Protein AF-K0TFJ5-F1 (afdb_monomer)

Sequence (210 aa):
MKDSLQRLKSDGSARSCASEASSRSKARQHPPKPAAAAAGSTNVNKLFWLFTMLFLAIHHSMEILFAPEEAEGADDPNFDPASPKHRTCVLTDKGTYFCSEDEKEARRRARKTPEYYVTNFGVAQTVDGNGDENRKMTEVERNMNNYMSNWIMNNSDDLCRQCQNKHDKCVFWASIGECSKNPSFMTTDCRLACQACEALKDADDKASES

Radius of gyration: 26.78 Å; Cα contacts (8 Å, |Δi|>4): 165; chains: 1; bounding box: 51×57×79 Å

pLDDT: mean 73.78, std 20.89, range [31.5, 98.5]

Secondary structure (DSSP, 8-state):
----------------S-S---------PPPPPPPPPP----SHHHHHHHHHHHHHHHHTT--SS-----------TT--TTSPPPPEEEE-TTS-EEEESSHHHHHHHH---HHHHHHHSSPPPP--S-HHHHHHHHHHHHHHHHHIIIIIHHH-TTHHHHS-BSSTTHHHHHHTTHHHHSHHHHHHHBTTTTT--HHHHHHHHHHH--

Foldseek 3Di:
DDDDDDDDDDDDDDDDPDDDPDDDDDDDDDDDDDDDDDDDDDPVVVVVVVVVVVVVVVVVVPPDDDDPPDPDPPPPPPPDVPPDQPWDWDQAPVRDIATDSDPVVRVLVRYPALVSLQVPAADAADQDDDPVLSVLLVVLVVQLSCLCHPPQVVQDPVLSRVQYANDRCLSSCVSVPCCPVPVPCCVVHVCSSNSNSVVVSVVVVVVVVD

Solvent-accessible surface area (backbone atoms only — not comparable to full-atom values): 13179 Å² total; per-residue (Å²): 136,81,87,86,85,83,87,84,82,82,89,75,83,78,81,67,100,74,79,84,88,81,84,83,90,76,91,75,88,80,82,86,81,83,85,78,82,89,83,80,95,65,80,5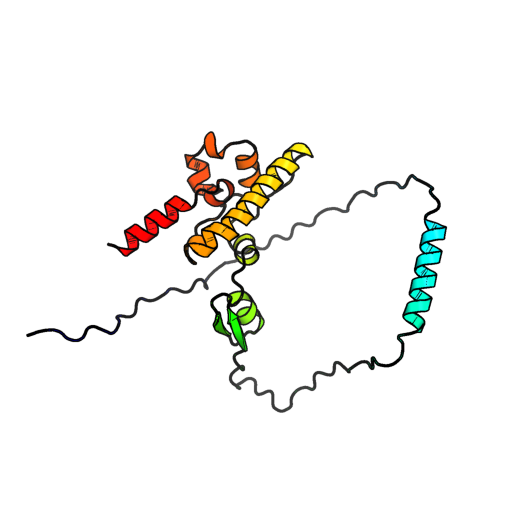3,65,64,55,49,53,52,50,52,52,52,49,51,58,56,54,73,72,67,84,77,89,78,76,84,78,75,90,66,82,67,80,58,94,77,72,52,93,83,55,82,65,70,64,35,68,26,73,24,88,88,77,44,76,34,69,25,66,44,57,69,58,11,52,54,68,20,50,84,43,59,67,50,38,65,76,74,37,60,41,70,68,61,83,84,62,54,80,70,52,34,54,40,23,54,48,32,49,50,51,32,53,48,43,41,56,70,47,34,68,74,71,34,83,65,47,47,62,69,48,29,25,71,40,38,52,31,33,48,42,37,51,77,45,33,48,76,78,40,39,73,58,27,57,70,38,16,13,33,46,56,71,47,46,64,68,55,53,61,51,53,56,55,64,74,75,110

Mean predicted aligned error: 18.15 Å

InterPro domains:
  IPR003582 ShKT domain [PF01549] (162-197)
  IPR003582 ShKT domain [PS51670] (163-197)
  IPR003582 ShKT domain [SM00254] (162-198)

Organism: Thalassiosira oceanica (NCBI:txid159749)

Structure (mmCIF, N/CA/C/O backbone):
data_AF-K0TFJ5-F1
#
_entry.id   AF-K0TFJ5-F1
#
loop_
_atom_site.group_PDB
_atom_site.id
_atom_site.type_symbol
_atom_site.label_atom_id
_atom_site.label_alt_id
_atom_site.label_comp_id
_atom_site.label_asym_id
_atom_site.label_entity_id
_atom_site.label_seq_id
_atom_site.pdbx_PDB_ins_code
_atom_site.Cartn_x
_atom_site.Cartn_y
_atom_site.Cartn_z
_atom_site.occupancy
_atom_site.B_iso_or_equiv
_atom_site.auth_seq_id
_atom_site.auth_comp_id
_atom_site.auth_asym_id
_atom_site.auth_atom_id
_atom_site.pdbx_PDB_model_num
ATOM 1 N N . MET A 1 1 ? 30.910 -17.138 42.659 1.00 36.91 1 MET A N 1
ATOM 2 C CA . MET A 1 1 ? 31.700 -17.075 41.408 1.00 36.91 1 MET A CA 1
ATOM 3 C C . MET A 1 1 ? 30.681 -17.122 40.275 1.00 36.91 1 MET A C 1
ATOM 5 O O . MET A 1 1 ? 30.016 -18.135 40.163 1.00 36.91 1 MET A O 1
ATOM 9 N N . LYS A 1 2 ? 30.172 -15.963 39.840 1.00 33.62 2 LYS A N 1
ATOM 10 C CA . LYS A 1 2 ? 30.554 -15.236 38.608 1.00 33.62 2 LYS A CA 1
ATOM 11 C C . LYS A 1 2 ? 30.467 -16.092 37.335 1.00 33.62 2 LYS A C 1
ATOM 13 O O . LYS A 1 2 ? 31.202 -17.062 37.228 1.00 33.62 2 LYS A O 1
ATOM 18 N N . ASP A 1 3 ? 29.570 -15.652 36.448 1.00 43.16 3 ASP A N 1
ATOM 19 C CA . ASP A 1 3 ? 29.587 -15.667 34.978 1.00 43.16 3 ASP A CA 1
ATOM 20 C C . ASP A 1 3 ? 30.426 -16.724 34.254 1.00 43.16 3 ASP A C 1
ATOM 22 O O . ASP A 1 3 ? 31.643 -16.771 34.420 1.00 43.16 3 ASP A O 1
ATOM 26 N N . SER A 1 4 ? 29.822 -17.393 33.263 1.00 37.78 4 SER A N 1
ATOM 27 C CA . SER A 1 4 ? 30.105 -17.103 31.841 1.00 37.78 4 SER A CA 1
ATOM 28 C C . SER A 1 4 ? 29.461 -18.116 30.879 1.00 37.78 4 SER A C 1
ATOM 30 O O . SER A 1 4 ? 29.477 -19.317 31.117 1.00 37.78 4 SER A O 1
ATOM 32 N N . LEU A 1 5 ? 29.018 -17.573 29.739 1.00 41.72 5 LEU A N 1
ATOM 33 C CA . LEU A 1 5 ? 28.715 -18.194 28.439 1.00 41.72 5 LEU A CA 1
ATOM 34 C C . LEU A 1 5 ? 27.325 -18.811 28.175 1.00 41.72 5 LEU A C 1
ATOM 36 O O . LEU A 1 5 ? 27.069 -20.001 28.325 1.00 41.72 5 LEU A O 1
ATOM 40 N N . GLN A 1 6 ? 26.474 -17.951 27.607 1.00 41.50 6 GLN A N 1
ATOM 41 C CA . GLN A 1 6 ? 25.421 -18.274 26.641 1.00 41.50 6 GLN A CA 1
ATOM 42 C C . GLN A 1 6 ? 25.977 -18.530 25.217 1.00 41.50 6 GLN A C 1
ATOM 44 O O . GLN A 1 6 ? 27.072 -18.071 24.893 1.00 41.50 6 GLN A O 1
ATOM 49 N N . ARG A 1 7 ? 25.075 -19.053 24.356 1.00 37.78 7 ARG A N 1
ATOM 50 C CA . ARG A 1 7 ? 25.016 -19.065 22.865 1.00 37.78 7 ARG A CA 1
ATOM 51 C C . ARG A 1 7 ? 25.780 -20.214 22.175 1.00 37.78 7 ARG A C 1
ATOM 53 O O . ARG A 1 7 ? 26.939 -20.440 22.465 1.00 37.78 7 ARG A O 1
ATOM 60 N N . LEU A 1 8 ? 25.196 -20.963 21.228 1.00 36.22 8 LEU A N 1
ATOM 61 C CA . LEU A 1 8 ? 24.351 -20.531 20.104 1.00 36.22 8 LEU A CA 1
ATOM 62 C C . LEU A 1 8 ? 23.267 -21.559 19.691 1.00 36.22 8 LEU A C 1
ATOM 64 O O . LEU A 1 8 ? 23.575 -22.704 19.394 1.00 36.22 8 LEU A O 1
ATOM 68 N N . LYS A 1 9 ? 22.038 -21.029 19.582 1.00 33.09 9 LYS A N 1
ATOM 69 C CA . LYS A 1 9 ? 21.067 -21.122 18.469 1.00 33.09 9 LYS A CA 1
ATOM 70 C C . LYS A 1 9 ? 20.531 -22.497 18.048 1.00 33.09 9 LYS A C 1
ATOM 72 O O . LYS A 1 9 ? 21.143 -23.214 17.270 1.00 33.09 9 LYS A O 1
ATOM 77 N N . SER A 1 10 ? 19.291 -22.745 18.469 1.00 37.53 10 SER A N 1
ATOM 78 C CA . SER A 1 10 ? 18.310 -23.579 17.782 1.00 37.53 10 SER A CA 1
ATOM 79 C C . SER A 1 10 ? 17.821 -22.899 16.497 1.00 37.53 10 SER A C 1
ATOM 81 O O . SER A 1 10 ? 17.491 -21.710 16.481 1.00 37.53 10 SER A O 1
ATOM 83 N N . ASP A 1 11 ? 17.773 -23.680 15.423 1.00 34.16 11 ASP A N 1
ATOM 84 C CA . ASP A 1 11 ? 17.233 -23.314 14.119 1.00 34.16 11 ASP A CA 1
ATOM 85 C C . ASP A 1 11 ? 15.718 -23.069 14.192 1.00 34.16 11 ASP A C 1
ATOM 87 O O . ASP A 1 11 ? 14.901 -23.990 14.182 1.00 34.16 11 ASP A O 1
ATOM 91 N N . GLY A 1 12 ? 15.335 -21.793 14.243 1.00 32.50 12 GLY A N 1
ATOM 92 C CA . GLY A 1 12 ? 13.991 -21.331 13.917 1.00 32.50 12 GLY A CA 1
ATOM 93 C C . GLY A 1 12 ? 13.868 -21.180 12.404 1.00 32.50 12 GLY A C 1
ATOM 94 O O . GLY A 1 12 ? 14.343 -20.204 11.828 1.00 32.50 12 GLY A O 1
ATOM 95 N N . SER A 1 13 ? 13.255 -22.174 11.767 1.00 31.50 13 SER A N 1
ATOM 96 C CA . SER A 1 13 ? 12.914 -22.217 10.344 1.00 31.50 13 SER A CA 1
ATOM 97 C C . SER A 1 13 ? 12.129 -20.965 9.914 1.00 31.50 13 SER A C 1
ATOM 99 O O . SER A 1 13 ? 10.910 -20.888 10.065 1.00 31.50 13 SER A O 1
ATOM 101 N N . ALA A 1 14 ? 12.832 -19.975 9.360 1.00 34.47 14 ALA A N 1
ATOM 102 C CA . ALA A 1 14 ? 12.232 -18.853 8.653 1.00 34.47 14 ALA A CA 1
ATOM 103 C C . ALA A 1 14 ? 11.642 -19.371 7.335 1.00 34.47 14 ALA A C 1
ATOM 105 O O . ALA A 1 14 ? 12.356 -19.607 6.357 1.00 34.47 14 ALA A O 1
ATOM 106 N N . ARG A 1 15 ? 10.323 -19.580 7.305 1.00 36.22 15 ARG A N 1
ATOM 107 C CA . ARG A 1 15 ? 9.611 -19.899 6.066 1.00 36.22 15 ARG A CA 1
ATOM 108 C C . ARG A 1 15 ? 9.597 -18.657 5.174 1.00 36.22 15 ARG A C 1
ATOM 110 O O . ARG A 1 15 ? 8.959 -17.649 5.461 1.00 36.22 15 ARG A O 1
ATOM 117 N N . SER A 1 16 ? 10.384 -18.747 4.108 1.00 33.16 16 SER A N 1
ATOM 118 C CA . SER A 1 16 ? 10.500 -17.797 3.005 1.00 33.16 16 SER A CA 1
ATOM 119 C C . SER A 1 16 ? 9.133 -17.488 2.378 1.00 33.16 16 SER A C 1
ATOM 121 O O . SER A 1 16 ? 8.376 -18.405 2.068 1.00 33.16 16 SER A O 1
ATOM 123 N N . CYS A 1 17 ? 8.835 -16.208 2.119 1.00 36.12 17 CYS A N 1
ATOM 124 C CA . CYS A 1 17 ? 7.695 -15.775 1.293 1.00 36.12 17 CYS A CA 1
ATOM 125 C C . CYS A 1 17 ? 7.957 -16.030 -0.199 1.00 36.12 17 CYS A C 1
ATOM 127 O O . CYS A 1 17 ? 8.002 -15.108 -1.014 1.00 36.12 17 CYS A O 1
ATOM 129 N N . ALA A 1 18 ? 8.164 -17.293 -0.545 1.00 38.88 18 ALA A N 1
ATOM 130 C CA . ALA A 1 18 ? 8.201 -17.770 -1.913 1.00 38.88 18 ALA A CA 1
ATOM 131 C C . ALA A 1 18 ? 7.651 -19.198 -1.940 1.00 38.88 18 ALA A C 1
ATOM 133 O O . ALA A 1 18 ? 8.402 -20.166 -1.861 1.00 38.88 18 ALA A O 1
ATOM 134 N N . SER A 1 19 ? 6.329 -19.336 -1.998 1.00 33.97 19 SER A N 1
ATOM 135 C CA . SER A 1 19 ? 5.675 -20.488 -2.630 1.00 33.97 19 SER A CA 1
ATOM 136 C C . SER A 1 19 ? 4.189 -20.203 -2.836 1.00 33.97 19 SER A C 1
ATOM 138 O O . SER A 1 19 ? 3.496 -19.779 -1.921 1.00 33.97 19 SER A O 1
ATOM 140 N N . GLU A 1 20 ? 3.751 -20.469 -4.068 1.00 33.41 20 GLU A N 1
ATOM 141 C CA . GLU A 1 20 ? 2.367 -20.740 -4.477 1.00 33.41 20 GLU A CA 1
ATOM 142 C C . GLU A 1 20 ? 1.395 -19.551 -4.578 1.00 33.41 20 GLU A C 1
ATOM 144 O O . GLU A 1 20 ? 0.459 -19.394 -3.802 1.00 33.41 20 GLU A O 1
ATOM 149 N N . ALA A 1 21 ? 1.522 -18.790 -5.671 1.00 32.75 21 ALA A N 1
ATOM 150 C CA . ALA A 1 21 ? 0.369 -18.154 -6.308 1.00 32.75 21 ALA A CA 1
ATOM 151 C C . ALA A 1 21 ? -0.036 -18.987 -7.536 1.00 32.75 21 ALA A C 1
ATOM 153 O O . ALA A 1 21 ? 0.546 -18.880 -8.616 1.00 32.75 21 ALA A O 1
ATOM 154 N N . SER A 1 22 ? -1.020 -19.865 -7.341 1.00 32.78 22 SER A N 1
ATOM 155 C CA . SER A 1 22 ? -1.635 -20.663 -8.399 1.00 32.78 22 SER A CA 1
ATOM 156 C C . SER A 1 22 ? -2.666 -19.837 -9.180 1.00 32.78 22 SER A C 1
ATOM 158 O O . SER A 1 22 ? -3.679 -19.402 -8.646 1.00 32.78 22 SER A O 1
ATOM 160 N N . SER A 1 23 ? -2.358 -19.634 -10.461 1.00 40.28 23 SER A N 1
ATOM 161 C CA . SER A 1 23 ? -3.240 -19.574 -11.636 1.00 40.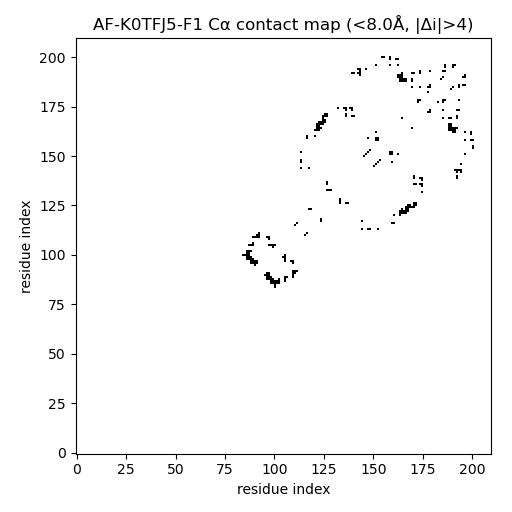28 23 SER A CA 1
ATOM 162 C C . SER A 1 23 ? -4.693 -19.049 -11.519 1.00 40.28 23 SER A C 1
ATOM 164 O O . SER A 1 23 ? -5.608 -19.756 -11.110 1.00 40.28 23 SER A O 1
ATOM 166 N N . ARG A 1 24 ? -4.953 -17.877 -12.130 1.00 40.25 24 ARG A N 1
ATOM 167 C CA . ARG A 1 24 ? -5.968 -17.724 -13.202 1.00 40.25 24 ARG A CA 1
ATOM 168 C C . ARG A 1 24 ? -5.871 -16.368 -13.905 1.00 40.25 24 ARG A C 1
ATOM 170 O O . ARG A 1 24 ? -6.317 -15.340 -13.407 1.00 40.25 24 ARG A O 1
ATOM 177 N N . SER A 1 25 ? -5.346 -16.404 -15.122 1.00 42.38 25 SER A N 1
ATOM 178 C CA . SER A 1 25 ? -5.385 -15.316 -16.093 1.00 42.38 25 SER A CA 1
ATOM 179 C C . SER A 1 25 ? -6.810 -15.132 -16.622 1.00 42.38 25 SER A C 1
ATOM 181 O O . SER A 1 25 ? -7.418 -16.081 -17.121 1.00 42.38 25 SER A O 1
ATOM 183 N N . LYS A 1 26 ? -7.332 -13.903 -16.599 1.00 41.28 26 LYS A N 1
ATOM 184 C CA . LYS A 1 26 ? -8.394 -13.492 -17.525 1.00 41.28 26 LYS A CA 1
ATOM 185 C C . LYS A 1 26 ? -8.028 -12.140 -18.116 1.00 41.28 26 LYS A C 1
ATOM 187 O O . LYS A 1 26 ? -8.280 -11.100 -17.520 1.00 41.28 26 LYS A O 1
ATOM 192 N N . ALA A 1 27 ? -7.413 -12.187 -19.295 1.00 43.94 27 ALA A N 1
ATOM 193 C CA . ALA A 1 27 ? -7.271 -11.029 -20.159 1.00 43.94 27 ALA A CA 1
ATOM 194 C C . ALA A 1 27 ? -8.674 -10.469 -20.443 1.00 43.94 27 ALA A C 1
ATOM 196 O O . ALA A 1 27 ? -9.528 -11.177 -20.981 1.00 43.94 27 ALA A O 1
ATOM 197 N N . ARG A 1 28 ? -8.930 -9.218 -20.051 1.00 47.44 28 ARG A N 1
ATOM 198 C CA . ARG A 1 28 ? -10.080 -8.460 -20.547 1.00 47.44 28 ARG A CA 1
ATOM 199 C C . ARG A 1 28 ? -9.572 -7.388 -21.494 1.00 47.44 28 ARG A C 1
ATOM 201 O O . ARG A 1 28 ? -8.783 -6.528 -21.123 1.00 47.44 28 ARG A O 1
ATOM 208 N N . GLN A 1 29 ? -10.030 -7.513 -22.730 1.00 46.38 29 GLN A N 1
ATOM 209 C CA . GLN A 1 29 ? -9.928 -6.517 -23.781 1.00 46.38 29 GLN A CA 1
ATOM 210 C C . GLN A 1 29 ? -10.735 -5.285 -23.350 1.00 46.38 29 GLN A C 1
ATOM 212 O O . GLN A 1 29 ? -11.898 -5.424 -22.967 1.00 46.38 29 GLN A O 1
ATOM 217 N N . HIS A 1 30 ? -10.131 -4.099 -23.413 1.00 45.88 30 HIS A N 1
ATOM 218 C CA . HIS A 1 30 ? -10.861 -2.836 -23.324 1.00 45.88 30 HIS A CA 1
ATOM 219 C C . HIS A 1 30 ? -11.132 -2.282 -24.737 1.00 45.88 30 HIS A C 1
ATOM 221 O O . HIS A 1 30 ? -10.280 -2.428 -25.617 1.00 45.88 30 HIS A O 1
ATOM 227 N N . PRO A 1 31 ? -12.310 -1.672 -24.969 1.00 58.75 31 PRO A N 1
ATOM 228 C CA . PRO A 1 31 ? -12.716 -1.116 -26.262 1.00 58.75 31 PRO A CA 1
ATOM 229 C C . PRO A 1 31 ? -11.942 0.165 -26.637 1.00 58.75 31 PRO A C 1
ATOM 231 O O . PRO A 1 31 ? -11.396 0.835 -25.755 1.00 58.75 31 PRO A O 1
ATOM 234 N N . PRO A 1 32 ? -11.901 0.537 -27.934 1.00 51.09 32 PRO A N 1
ATOM 235 C CA . PRO A 1 32 ? -11.189 1.722 -28.398 1.00 51.09 32 PRO A CA 1
ATOM 236 C C . PRO A 1 32 ? -11.801 3.031 -27.874 1.00 51.09 32 PRO A C 1
ATOM 238 O O . PRO A 1 32 ? -13.016 3.207 -27.793 1.00 51.09 32 PRO A O 1
ATOM 241 N N . LYS A 1 33 ? -10.897 3.957 -27.550 1.00 57.62 33 LYS A N 1
ATOM 242 C CA . LYS A 1 33 ? -11.119 5.327 -27.070 1.00 57.62 33 LYS A CA 1
ATOM 243 C C . LYS A 1 33 ? -11.950 6.145 -28.084 1.00 57.62 33 LYS A C 1
ATOM 245 O O . LYS A 1 33 ? -11.617 6.102 -29.269 1.00 57.62 33 LYS A O 1
ATOM 250 N N . PRO A 1 34 ? -12.963 6.934 -27.676 1.00 52.03 34 PRO A N 1
ATOM 251 C CA . PRO A 1 34 ? -13.610 7.872 -28.589 1.00 52.03 34 PRO A CA 1
ATOM 252 C C . PRO A 1 34 ? -12.683 9.054 -28.909 1.00 52.03 34 PRO A C 1
ATOM 254 O O . PRO A 1 34 ? -12.032 9.619 -28.027 1.00 52.03 34 PRO A O 1
ATOM 257 N N . ALA A 1 35 ? -12.630 9.412 -30.192 1.00 51.38 35 ALA A N 1
ATOM 258 C CA . ALA A 1 35 ? -11.891 10.554 -30.709 1.00 51.38 35 ALA A CA 1
ATOM 259 C C . ALA A 1 35 ? -12.548 11.866 -30.255 1.00 51.38 35 ALA A C 1
ATOM 261 O O . ALA A 1 35 ? -13.711 12.127 -30.561 1.00 51.38 35 ALA A O 1
ATOM 262 N N . ALA A 1 36 ? -11.794 12.697 -29.536 1.00 49.34 36 ALA A N 1
ATOM 263 C CA . ALA A 1 36 ? -12.195 14.062 -29.231 1.0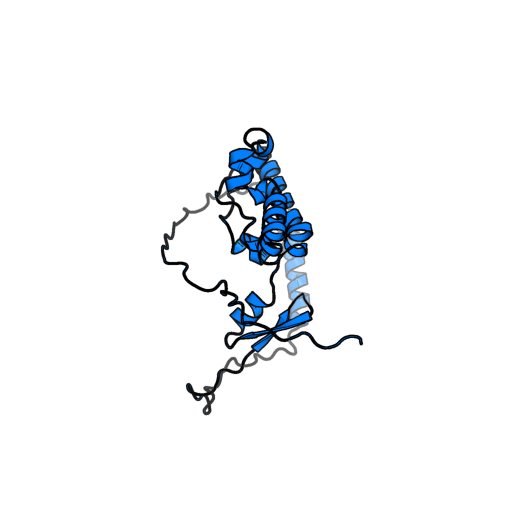0 49.34 36 ALA A CA 1
ATOM 264 C C . ALA A 1 36 ? -11.834 14.978 -30.408 1.00 49.34 36 ALA A C 1
ATOM 266 O O . ALA A 1 36 ? -10.701 14.983 -30.892 1.00 49.34 36 ALA A O 1
ATOM 267 N N . ALA A 1 37 ? -12.8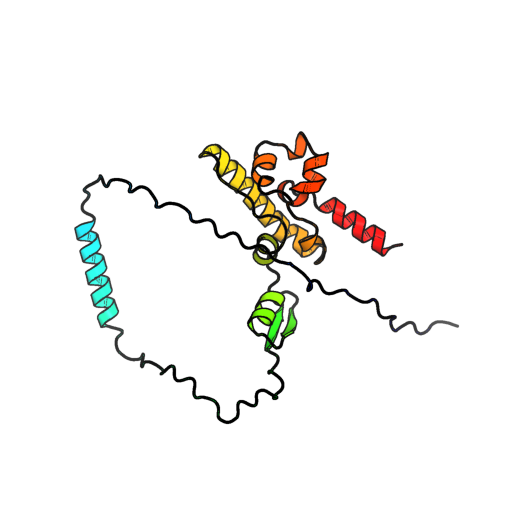36 15.726 -30.864 1.00 44.53 37 ALA A N 1
ATOM 268 C CA . ALA A 1 37 ? -12.767 16.680 -31.955 1.00 44.53 37 ALA A CA 1
ATOM 269 C C . ALA A 1 37 ? -11.827 17.855 -31.639 1.00 44.53 37 ALA A C 1
ATOM 271 O O . ALA A 1 37 ? -11.834 18.407 -30.539 1.00 44.53 37 ALA A O 1
ATOM 272 N N . ALA A 1 38 ? -11.044 18.248 -32.643 1.00 45.03 38 ALA A N 1
ATOM 273 C CA . ALA A 1 38 ? -10.188 19.422 -32.618 1.00 45.03 38 ALA A CA 1
ATOM 274 C C . ALA A 1 38 ? -11.007 20.699 -32.862 1.00 45.03 38 ALA A C 1
ATOM 276 O O . ALA A 1 38 ? -11.711 20.811 -33.864 1.00 45.03 38 ALA A O 1
ATOM 277 N N . ALA A 1 39 ? -10.854 21.688 -31.984 1.00 44.47 39 ALA A N 1
ATOM 278 C CA . ALA A 1 39 ? -11.234 23.071 -32.241 1.00 44.47 39 ALA A CA 1
ATOM 279 C C . ALA A 1 39 ? -10.211 23.996 -31.570 1.00 44.47 39 ALA A C 1
ATOM 281 O O . ALA A 1 39 ? -9.940 23.858 -30.380 1.00 44.47 39 ALA A O 1
ATOM 282 N N . GLY A 1 40 ? -9.643 24.931 -32.336 1.00 40.97 40 GLY A N 1
ATOM 283 C CA . GLY A 1 40 ? -8.770 25.980 -31.803 1.00 40.97 40 GLY A CA 1
ATOM 284 C C . GLY A 1 40 ? -7.560 26.276 -32.680 1.00 40.97 40 GLY A C 1
ATOM 285 O O . GLY A 1 40 ? -6.438 25.921 -32.343 1.00 40.97 40 GLY A O 1
ATOM 286 N N . SER A 1 41 ? -7.792 26.950 -33.807 1.00 54.53 41 SER A N 1
ATOM 287 C CA . SER A 1 41 ? -6.746 27.569 -34.623 1.00 54.53 41 SER A CA 1
ATOM 288 C C . SER A 1 41 ? -6.085 28.709 -33.841 1.00 54.53 41 SER A C 1
ATOM 290 O O . SER A 1 41 ? -6.572 29.838 -33.836 1.00 54.53 41 SER A O 1
ATOM 292 N N . THR A 1 42 ? -4.947 28.429 -33.217 1.00 55.88 42 THR A N 1
ATOM 293 C CA . THR A 1 42 ? -3.941 29.437 -32.870 1.00 55.88 42 THR A CA 1
ATOM 294 C C . THR A 1 42 ? -2.624 29.046 -33.532 1.00 55.88 42 THR A C 1
ATOM 296 O O . THR A 1 42 ? -2.425 27.901 -33.925 1.00 55.88 42 THR A O 1
ATOM 299 N N . ASN A 1 43 ? -1.756 30.027 -33.763 1.00 62.88 43 ASN A N 1
ATOM 300 C CA . ASN A 1 43 ? -0.585 29.977 -34.644 1.00 62.88 43 ASN A CA 1
ATOM 301 C C . ASN A 1 43 ? 0.576 29.125 -34.072 1.00 62.88 43 ASN A C 1
ATOM 303 O O . ASN A 1 43 ? 1.720 29.566 -34.015 1.00 62.88 43 ASN A O 1
ATOM 307 N N . VAL A 1 44 ? 0.276 27.907 -33.617 1.00 60.75 44 VAL A N 1
ATOM 308 C CA . VAL A 1 44 ? 1.225 26.939 -33.054 1.00 60.75 44 VAL A CA 1
ATOM 309 C C . VAL A 1 44 ? 2.107 26.316 -34.129 1.00 60.75 44 VAL A C 1
ATOM 311 O O . VAL A 1 44 ? 3.245 25.967 -33.839 1.00 60.75 44 VAL A O 1
ATOM 314 N N . ASN A 1 45 ? 1.646 26.272 -35.385 1.00 61.81 45 ASN A N 1
ATOM 315 C CA . ASN A 1 45 ? 2.440 25.739 -36.492 1.00 61.81 45 ASN A CA 1
ATOM 316 C C . ASN A 1 45 ? 3.733 26.533 -36.704 1.00 61.81 45 ASN A C 1
ATOM 318 O O . ASN A 1 45 ? 4.777 25.925 -36.896 1.00 61.81 45 ASN A O 1
ATOM 322 N N . LYS A 1 46 ? 3.720 27.872 -36.621 1.00 63.97 46 LYS A N 1
ATOM 323 C CA . LYS A 1 46 ? 4.949 28.670 -36.803 1.00 63.97 46 LYS A CA 1
ATOM 324 C C . LYS A 1 46 ? 5.961 28.450 -35.683 1.00 63.97 46 LYS A C 1
ATOM 326 O O . LYS A 1 46 ? 7.153 28.373 -35.955 1.00 63.97 46 LYS A O 1
ATOM 331 N N . LEU A 1 47 ? 5.491 28.318 -34.445 1.00 67.00 47 LEU A N 1
ATOM 332 C CA . LEU A 1 47 ? 6.367 28.057 -33.307 1.00 67.00 47 LEU A CA 1
ATOM 333 C C . LEU A 1 47 ? 6.900 26.617 -33.345 1.00 67.00 47 LEU A C 1
ATOM 335 O O . LEU A 1 47 ? 8.084 26.405 -33.116 1.00 67.00 47 LEU A O 1
ATOM 339 N N . PHE A 1 48 ? 6.064 25.655 -33.741 1.00 76.06 48 PHE A N 1
ATOM 340 C CA . PHE A 1 48 ? 6.464 24.270 -33.978 1.00 76.06 48 PHE A CA 1
ATOM 341 C C . PHE A 1 48 ? 7.548 24.173 -35.059 1.00 76.06 48 PHE A C 1
ATOM 343 O O . PHE A 1 48 ? 8.573 23.554 -34.808 1.00 76.06 48 PHE A O 1
ATOM 350 N N . TRP A 1 49 ? 7.394 24.870 -36.193 1.00 73.38 49 TRP A N 1
ATOM 351 C CA . TRP A 1 49 ? 8.410 24.906 -37.254 1.00 73.38 49 TRP A CA 1
ATOM 352 C C . TRP A 1 49 ? 9.731 25.544 -36.803 1.00 73.38 49 TRP A C 1
ATOM 354 O O . TRP A 1 49 ? 10.802 25.063 -37.173 1.00 73.38 49 TRP A O 1
ATOM 364 N N . LEU A 1 50 ? 9.678 26.590 -35.971 1.00 80.75 50 LEU A N 1
ATOM 365 C CA . LEU A 1 50 ? 10.879 27.201 -35.392 1.00 80.75 50 LEU A CA 1
ATOM 366 C C . LEU A 1 50 ? 11.580 26.258 -34.407 1.00 80.75 50 LEU A C 1
ATOM 368 O O . LEU A 1 50 ? 12.800 26.123 -34.467 1.00 80.75 50 LEU A O 1
ATOM 372 N N . PHE A 1 51 ? 10.828 25.556 -33.555 1.00 83.00 51 PHE A N 1
ATOM 373 C CA . PHE A 1 51 ? 11.397 24.566 -32.641 1.00 83.00 51 PHE A CA 1
ATOM 374 C C . PHE A 1 51 ? 11.953 23.349 -33.379 1.00 83.00 51 PHE A C 1
ATOM 376 O O . PHE A 1 51 ? 13.045 22.912 -33.039 1.00 83.00 51 PHE A O 1
ATOM 383 N N . THR A 1 52 ? 11.284 22.840 -34.419 1.00 79.81 52 THR A N 1
ATOM 384 C CA . THR A 1 52 ? 11.804 21.721 -35.222 1.00 79.81 52 THR A CA 1
ATOM 385 C C . THR A 1 52 ? 13.058 22.106 -36.001 1.00 79.81 52 THR A C 1
ATOM 387 O O . THR A 1 52 ? 13.981 21.305 -36.076 1.00 79.81 52 THR A O 1
ATOM 390 N N . MET A 1 53 ? 13.140 23.331 -36.537 1.00 80.56 53 MET A N 1
ATOM 391 C CA . MET A 1 53 ? 14.341 23.802 -37.241 1.00 80.56 53 MET A CA 1
ATOM 392 C C . MET A 1 53 ? 15.510 24.049 -36.281 1.00 80.56 53 MET A C 1
ATOM 394 O O . MET A 1 53 ? 16.648 23.732 -36.615 1.00 80.56 53 MET A O 1
ATOM 398 N N . LEU A 1 54 ? 15.236 24.538 -35.066 1.00 81.94 54 LEU A N 1
ATOM 399 C CA . LEU A 1 54 ? 16.243 24.670 -34.013 1.00 81.94 54 LEU A CA 1
ATOM 400 C C . LEU A 1 54 ? 16.732 23.294 -33.528 1.00 81.94 54 LEU A C 1
ATOM 402 O O . LEU A 1 54 ? 17.932 23.098 -33.376 1.00 81.94 54 LEU A O 1
ATOM 406 N N . PHE A 1 55 ? 15.831 22.320 -33.357 1.00 77.50 55 PHE A N 1
ATOM 407 C CA . PHE A 1 55 ? 16.186 20.946 -32.982 1.00 77.50 55 PHE A CA 1
ATOM 408 C C . PHE A 1 55 ? 16.997 20.237 -34.072 1.00 77.50 55 PHE A C 1
ATOM 410 O O . PHE A 1 55 ? 17.977 19.572 -33.755 1.00 77.50 55 PHE A O 1
ATOM 417 N N . LEU A 1 56 ? 16.636 20.413 -35.349 1.00 73.69 56 LEU A N 1
ATOM 418 C CA . LEU A 1 56 ? 17.385 19.868 -36.486 1.00 73.69 56 LEU A CA 1
ATOM 419 C C . LEU A 1 56 ? 18.781 20.498 -36.603 1.00 73.69 56 LEU A C 1
ATOM 421 O O . LEU A 1 56 ? 19.743 19.773 -36.832 1.00 73.69 56 LEU A O 1
ATOM 425 N N . ALA A 1 57 ? 18.917 21.810 -36.376 1.00 69.94 57 ALA A N 1
ATOM 426 C CA . ALA A 1 57 ? 20.216 22.491 -36.362 1.00 69.94 57 ALA A CA 1
ATOM 427 C C . ALA A 1 57 ? 21.116 22.026 -35.200 1.00 69.94 57 ALA A C 1
ATOM 429 O O . ALA A 1 57 ? 22.323 21.856 -35.376 1.00 69.94 57 ALA A O 1
ATOM 430 N N . ILE A 1 58 ? 20.529 21.768 -34.025 1.00 69.75 58 ILE A N 1
ATOM 431 C CA . ILE A 1 58 ? 21.253 21.229 -32.865 1.00 69.75 58 ILE A CA 1
ATOM 432 C C . ILE A 1 58 ? 21.635 19.754 -33.093 1.00 69.75 58 ILE A C 1
ATOM 434 O O . ILE A 1 58 ? 22.764 19.372 -32.798 1.00 69.75 58 ILE A O 1
ATOM 438 N N . HIS A 1 59 ? 20.759 18.934 -33.689 1.00 64.38 59 HIS A N 1
ATOM 439 C CA . HIS A 1 59 ? 21.059 17.525 -33.981 1.00 64.38 59 HIS A CA 1
ATOM 440 C C . HIS A 1 59 ? 22.071 17.329 -35.123 1.00 64.38 59 HIS A C 1
ATOM 442 O O . HIS A 1 59 ? 22.864 16.395 -35.054 1.00 64.38 59 HIS A O 1
ATOM 448 N N . HIS A 1 60 ? 22.137 18.220 -36.121 1.00 61.12 60 HIS A N 1
ATOM 449 C CA . HIS A 1 60 ? 23.174 18.168 -37.171 1.00 61.12 60 HIS A CA 1
ATOM 450 C C . HIS A 1 60 ? 24.597 18.469 -36.660 1.00 61.12 60 HIS A C 1
ATOM 452 O O . HIS A 1 60 ? 25.565 18.302 -37.396 1.00 61.12 60 HIS A O 1
ATOM 458 N N . SER A 1 61 ? 24.735 18.900 -35.403 1.00 62.59 61 SER A N 1
ATOM 459 C CA . SER A 1 61 ? 26.027 19.164 -34.757 1.00 62.59 61 SER A CA 1
ATOM 460 C C . SER A 1 61 ? 26.533 17.982 -33.911 1.00 62.59 61 SER A C 1
ATOM 462 O O . SER A 1 61 ? 27.627 18.061 -33.359 1.00 62.59 61 SER A O 1
ATOM 464 N N . MET A 1 62 ? 25.752 16.900 -33.779 1.00 57.03 62 MET A N 1
ATOM 465 C CA . MET A 1 62 ? 26.051 15.740 -32.919 1.00 57.03 62 MET A CA 1
ATOM 466 C C . MET A 1 62 ? 26.116 14.408 -33.687 1.00 57.03 62 MET A C 1
ATOM 468 O O . MET A 1 62 ? 25.834 13.353 -33.130 1.00 57.03 62 MET A O 1
ATOM 472 N N . GLU A 1 63 ? 26.548 14.429 -34.948 1.00 57.09 63 GLU A N 1
ATOM 473 C CA . GLU A 1 63 ? 26.902 13.215 -35.704 1.00 57.09 63 GLU A CA 1
ATOM 474 C C . GLU A 1 63 ? 28.424 13.060 -35.846 1.00 57.09 63 GLU A C 1
ATOM 476 O O . GLU A 1 63 ? 28.961 12.902 -36.935 1.00 57.09 63 GLU A O 1
ATOM 481 N N . ILE A 1 64 ? 29.153 13.097 -34.727 1.00 61.03 64 ILE A N 1
ATOM 482 C CA . ILE A 1 64 ? 30.488 12.489 -34.647 1.00 61.03 64 ILE A CA 1
ATOM 483 C C . ILE A 1 64 ? 30.595 11.817 -33.270 1.00 61.03 64 ILE A C 1
ATOM 485 O O . ILE A 1 64 ? 30.528 12.499 -32.252 1.00 61.03 64 ILE A O 1
ATOM 489 N N . LEU A 1 65 ? 30.792 10.491 -33.274 1.00 52.75 65 LEU A N 1
ATOM 490 C CA . LEU A 1 65 ? 31.013 9.576 -32.133 1.00 52.75 65 LEU A CA 1
ATOM 491 C C . LEU A 1 65 ? 29.784 8.904 -31.495 1.00 52.75 65 LEU A C 1
ATOM 493 O O . LEU A 1 65 ? 29.659 8.899 -30.280 1.00 52.75 65 LEU A O 1
ATOM 497 N N . PHE A 1 66 ? 28.950 8.216 -32.270 1.00 48.84 66 PHE A N 1
ATOM 498 C CA . PHE A 1 66 ? 28.356 6.965 -31.778 1.00 48.84 66 PHE A CA 1
ATOM 499 C C . PHE A 1 66 ? 28.339 5.963 -32.928 1.00 48.84 66 PHE A C 1
ATOM 501 O O . PHE A 1 66 ? 27.452 5.966 -33.776 1.00 48.84 66 PHE A O 1
ATOM 508 N N . ALA A 1 67 ? 29.390 5.146 -32.989 1.00 58.16 67 ALA A N 1
ATOM 509 C CA . ALA A 1 67 ? 29.342 3.912 -33.754 1.00 58.16 67 ALA A CA 1
ATOM 510 C C . ALA A 1 67 ? 28.234 3.017 -33.163 1.00 58.16 67 ALA A C 1
ATOM 512 O O . ALA A 1 67 ? 28.052 3.025 -31.941 1.00 58.16 67 ALA A O 1
ATOM 513 N N . PRO A 1 68 ? 27.495 2.253 -33.982 1.00 48.75 68 PRO A N 1
ATOM 514 C CA . PRO A 1 68 ? 26.697 1.157 -33.465 1.00 48.75 68 PRO A CA 1
ATOM 515 C C . PRO A 1 68 ? 27.674 0.125 -32.893 1.00 48.75 68 PRO A C 1
ATOM 517 O O . PRO A 1 68 ? 28.429 -0.493 -33.639 1.00 48.75 68 PRO A O 1
ATOM 520 N N . GLU A 1 69 ? 27.714 -0.021 -31.569 1.00 54.34 69 GLU A N 1
ATOM 521 C CA . GLU A 1 69 ? 28.283 -1.230 -30.984 1.00 54.34 69 GLU A CA 1
ATOM 522 C C . GLU A 1 69 ? 27.336 -2.359 -31.370 1.00 54.34 69 GLU A C 1
ATOM 524 O O . GLU A 1 69 ? 26.151 -2.361 -31.020 1.00 54.34 69 GLU A O 1
ATOM 529 N N . GLU A 1 70 ? 27.848 -3.237 -32.221 1.00 49.00 70 GLU A N 1
ATOM 530 C CA . GLU A 1 70 ? 27.145 -4.399 -32.709 1.00 49.00 70 GLU A CA 1
ATOM 531 C C . GLU A 1 70 ? 26.665 -5.221 -31.516 1.00 49.00 70 GLU A C 1
ATOM 533 O O . GLU A 1 70 ? 27.440 -5.730 -30.706 1.00 49.00 70 GLU A O 1
ATOM 538 N N . ALA A 1 71 ? 25.346 -5.346 -31.419 1.00 54.03 71 ALA A N 1
ATOM 539 C CA . ALA A 1 71 ? 24.713 -6.418 -30.688 1.00 54.03 71 ALA A CA 1
ATOM 540 C C . ALA A 1 71 ? 24.980 -7.723 -31.443 1.00 54.03 71 ALA A C 1
ATOM 542 O O . ALA A 1 71 ? 24.106 -8.234 -32.134 1.00 54.03 71 ALA A O 1
ATOM 543 N N . GLU A 1 72 ? 26.182 -8.263 -31.292 1.00 48.72 72 GLU A N 1
ATOM 544 C CA . GLU A 1 72 ? 26.436 -9.678 -31.509 1.00 48.72 72 GLU A CA 1
ATOM 545 C C . GLU A 1 72 ? 26.867 -10.249 -30.165 1.00 48.72 72 GLU A C 1
ATOM 547 O O . GLU A 1 72 ? 28.035 -10.249 -29.777 1.00 48.72 72 GLU A O 1
ATOM 552 N N . GLY A 1 73 ? 25.860 -10.699 -29.410 1.00 47.09 73 GLY A N 1
ATOM 553 C CA . GLY A 1 73 ? 26.071 -11.717 -28.398 1.00 47.09 73 GLY A CA 1
ATOM 554 C C . GLY A 1 73 ? 26.656 -12.922 -29.112 1.00 47.09 73 GLY A C 1
ATOM 555 O O . GLY A 1 73 ? 25.919 -13.724 -29.675 1.00 47.09 73 GLY A O 1
ATOM 556 N N . ALA A 1 74 ? 27.984 -12.984 -29.136 1.00 45.81 74 ALA A N 1
ATOM 557 C CA . ALA A 1 74 ? 28.712 -14.180 -29.471 1.00 45.81 74 ALA A CA 1
ATOM 558 C C . ALA A 1 74 ? 28.146 -15.301 -28.599 1.00 45.81 74 ALA A C 1
ATOM 560 O O . ALA A 1 74 ? 28.103 -15.174 -27.371 1.00 45.81 74 ALA A O 1
ATOM 561 N N . ASP A 1 75 ? 27.690 -16.375 -29.238 1.00 54.88 75 ASP A N 1
ATOM 562 C CA . ASP A 1 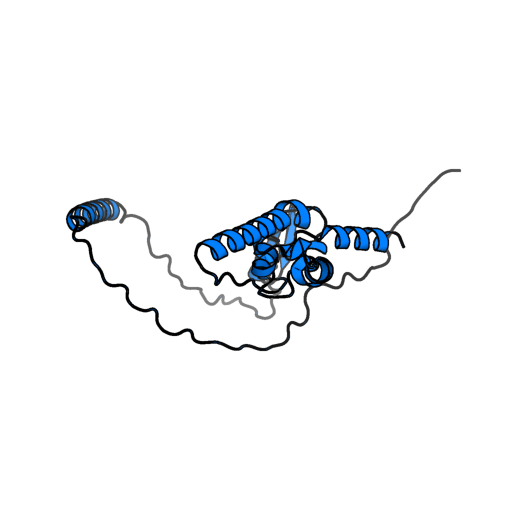75 ? 27.562 -17.667 -28.587 1.00 54.88 75 ASP A CA 1
ATOM 563 C C . ASP A 1 75 ? 28.910 -17.949 -27.913 1.00 54.88 75 ASP A C 1
ATOM 565 O O . ASP A 1 75 ? 29.901 -18.235 -28.588 1.00 54.88 75 ASP A O 1
ATOM 569 N N . ASP A 1 76 ? 28.975 -17.763 -26.591 1.00 55.62 76 ASP A N 1
ATOM 570 C CA . ASP A 1 76 ? 30.168 -18.049 -25.808 1.00 55.62 76 ASP A CA 1
ATOM 571 C C . ASP A 1 76 ? 30.459 -19.548 -25.980 1.00 55.62 76 ASP A C 1
ATOM 573 O O . ASP A 1 76 ? 29.665 -20.379 -25.522 1.00 55.62 76 ASP A O 1
ATOM 577 N N . PRO A 1 77 ? 31.569 -19.932 -26.638 1.00 63.59 77 PRO A N 1
ATOM 578 C CA . PRO A 1 77 ? 31.903 -21.336 -26.870 1.00 63.59 77 PRO A CA 1
ATOM 579 C C . PRO A 1 77 ? 32.197 -22.093 -25.565 1.00 63.59 77 PRO A C 1
ATOM 581 O O . PRO A 1 77 ? 32.409 -23.304 -25.592 1.00 63.59 77 PRO A O 1
ATOM 584 N N . ASN A 1 78 ? 32.210 -21.388 -24.432 1.00 58.88 78 ASN A N 1
ATOM 585 C CA . ASN A 1 78 ? 32.384 -21.906 -23.088 1.00 58.88 78 ASN A CA 1
ATOM 586 C C . ASN A 1 78 ? 31.100 -21.812 -22.242 1.00 58.88 78 ASN A C 1
ATOM 588 O O . ASN A 1 78 ? 31.166 -21.977 -21.020 1.00 58.88 78 ASN A O 1
ATOM 592 N N . PHE A 1 79 ? 29.934 -21.562 -22.862 1.00 61.81 79 PHE A N 1
ATOM 593 C CA . PHE A 1 79 ? 28.637 -21.695 -22.201 1.00 61.81 79 PHE A CA 1
ATOM 594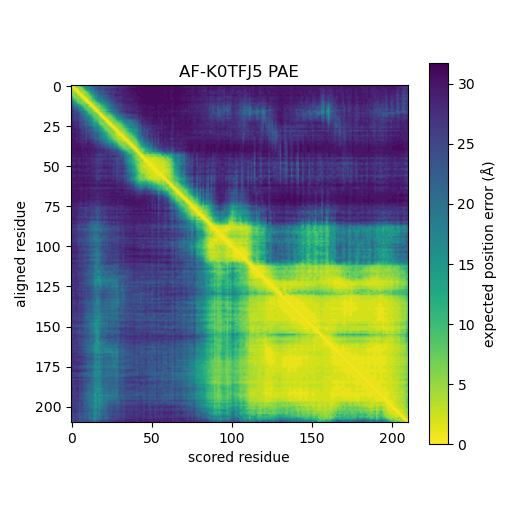 C C . PHE A 1 79 ? 28.395 -23.165 -21.852 1.00 61.81 79 PHE A C 1
ATOM 596 O O . PHE A 1 79 ? 27.807 -23.938 -22.607 1.00 61.81 79 PHE A O 1
ATOM 603 N N . ASP A 1 80 ? 28.886 -23.556 -20.684 1.00 65.06 80 ASP A N 1
ATOM 604 C CA . ASP A 1 80 ? 28.565 -24.826 -20.069 1.00 65.06 80 ASP A CA 1
ATOM 605 C C . ASP A 1 80 ? 27.206 -24.681 -19.356 1.00 65.06 80 ASP A C 1
ATOM 607 O O . ASP A 1 80 ? 27.120 -23.988 -18.335 1.00 65.06 80 ASP A O 1
ATOM 611 N N . PRO A 1 81 ? 26.126 -25.320 -19.849 1.00 60.97 81 PRO A N 1
ATOM 612 C CA . PRO A 1 81 ? 24.822 -25.288 -19.188 1.00 60.97 81 PRO A CA 1
ATOM 613 C C . PRO A 1 81 ? 24.837 -25.958 -17.801 1.00 60.97 81 PRO A C 1
ATOM 615 O O . PRO A 1 81 ? 23.853 -25.841 -17.068 1.00 60.97 81 PRO A O 1
ATOM 618 N N . ALA A 1 82 ? 25.926 -26.648 -17.436 1.00 63.75 82 ALA A N 1
ATOM 619 C CA . ALA A 1 82 ? 26.182 -27.206 -16.113 1.00 63.75 82 ALA A CA 1
ATOM 620 C C . ALA A 1 82 ? 27.093 -26.326 -15.226 1.00 63.75 82 ALA A C 1
ATOM 622 O O . ALA A 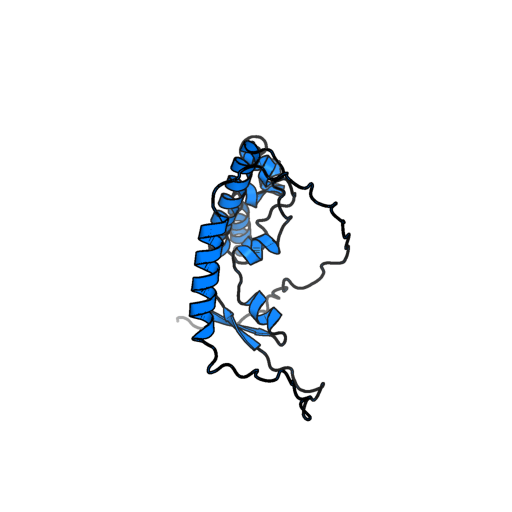1 82 ? 27.299 -26.668 -14.058 1.00 63.75 82 ALA A O 1
ATOM 623 N N . SER A 1 83 ? 27.606 -25.190 -15.724 1.00 62.62 83 SER A N 1
ATOM 624 C CA . SER A 1 83 ? 28.384 -24.243 -14.914 1.00 62.62 83 SER A CA 1
ATOM 625 C C . SER A 1 83 ? 27.492 -23.573 -13.857 1.00 62.62 83 SER A C 1
ATOM 627 O O . SER A 1 83 ? 26.359 -23.186 -14.169 1.00 62.62 83 SER A O 1
ATOM 629 N N . PRO A 1 84 ? 27.953 -23.407 -12.599 1.00 69.62 84 PRO A N 1
ATOM 630 C CA . PRO A 1 84 ? 27.189 -22.704 -11.577 1.00 69.62 84 PRO A CA 1
ATOM 631 C C . PRO A 1 84 ? 26.887 -21.286 -12.060 1.00 69.62 84 PRO A C 1
ATOM 633 O O . PRO A 1 84 ? 27.808 -20.492 -12.264 1.00 69.62 84 PRO A O 1
ATOM 636 N N . LYS A 1 85 ? 25.603 -20.953 -12.243 1.00 71.62 85 LYS A N 1
ATOM 637 C CA . LYS A 1 85 ? 25.193 -19.600 -12.633 1.00 71.62 85 LYS A CA 1
ATOM 638 C C . LYS A 1 85 ? 25.833 -18.610 -11.665 1.00 71.62 85 LYS A C 1
ATOM 640 O O . LYS A 1 85 ? 25.640 -18.704 -10.452 1.00 71.62 8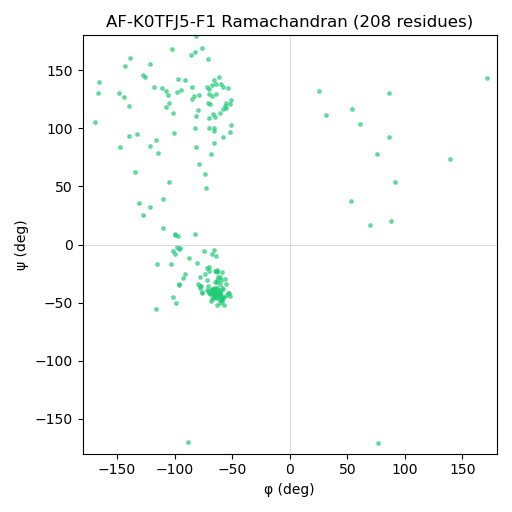5 LYS A O 1
ATOM 645 N N . HIS A 1 86 ? 26.639 -17.688 -12.187 1.00 74.19 86 HIS A N 1
ATOM 646 C CA . HIS A 1 86 ? 27.285 -16.679 -11.358 1.00 74.19 86 HIS A CA 1
ATOM 647 C C . HIS A 1 86 ? 26.215 -15.931 -10.555 1.00 74.19 86 HIS A C 1
ATOM 649 O O . HIS A 1 86 ? 25.281 -15.364 -11.116 1.00 74.19 86 HIS A O 1
ATOM 655 N N . ARG A 1 87 ? 26.331 -15.949 -9.223 1.00 82.19 87 ARG A N 1
ATOM 656 C CA . ARG A 1 87 ? 25.380 -15.255 -8.350 1.00 82.19 87 ARG A CA 1
ATOM 657 C C . ARG A 1 87 ? 25.579 -13.743 -8.468 1.00 82.19 87 ARG A C 1
ATOM 659 O O . ARG A 1 87 ? 26.660 -13.230 -8.175 1.00 82.19 87 ARG A O 1
ATOM 666 N N . THR A 1 88 ? 24.534 -13.019 -8.845 1.00 85.94 88 THR A N 1
ATOM 667 C CA . THR A 1 88 ? 24.525 -11.557 -8.821 1.00 85.94 88 THR A CA 1
ATOM 668 C C . THR A 1 88 ? 24.145 -11.090 -7.425 1.00 85.94 88 THR A C 1
ATOM 670 O O . THR A 1 88 ? 23.103 -11.477 -6.899 1.00 85.94 88 THR A O 1
ATOM 673 N N . CYS A 1 89 ? 24.984 -10.251 -6.820 1.00 85.94 89 CYS A N 1
ATOM 674 C CA . CYS A 1 89 ? 24.733 -9.640 -5.518 1.00 85.94 89 CYS A CA 1
ATOM 675 C C . CYS A 1 89 ? 24.364 -8.167 -5.694 1.00 85.94 89 CYS A C 1
ATOM 677 O O . CYS A 1 89 ? 25.094 -7.421 -6.340 1.00 85.94 89 CYS A O 1
ATOM 679 N N . VAL A 1 90 ? 23.255 -7.740 -5.097 1.00 86.31 90 VAL A N 1
ATOM 680 C CA . VAL A 1 90 ? 22.773 -6.355 -5.147 1.00 86.31 90 VAL A CA 1
ATOM 681 C C . VAL A 1 90 ? 22.757 -5.781 -3.732 1.00 86.31 90 VAL A C 1
ATOM 683 O O . VAL A 1 90 ? 22.340 -6.457 -2.788 1.00 86.31 90 VAL A O 1
ATOM 686 N N . LEU A 1 91 ? 23.243 -4.546 -3.582 1.00 78.75 91 LEU A N 1
ATOM 687 C CA . LEU A 1 91 ? 23.215 -3.811 -2.319 1.00 78.75 91 LEU A CA 1
ATOM 688 C C . LEU A 1 91 ? 21.764 -3.467 -1.960 1.00 78.75 91 LEU A C 1
ATOM 690 O O . LEU A 1 91 ? 21.028 -2.912 -2.776 1.00 78.75 91 LEU A O 1
ATOM 694 N N . THR A 1 92 ? 21.361 -3.810 -0.746 1.00 76.19 92 THR A N 1
ATOM 695 C CA . THR A 1 92 ? 20.049 -3.494 -0.189 1.00 76.19 92 THR A CA 1
ATOM 696 C C . THR A 1 92 ? 20.044 -2.103 0.437 1.00 76.19 92 THR A C 1
ATOM 698 O O . THR A 1 92 ? 21.084 -1.532 0.772 1.00 76.19 92 THR A O 1
ATOM 701 N N . ASP A 1 93 ? 18.846 -1.580 0.653 1.00 69.81 93 ASP A N 1
ATOM 702 C CA . ASP A 1 93 ? 18.563 -0.365 1.420 1.00 69.81 93 ASP A CA 1
ATOM 703 C C . ASP A 1 93 ? 19.112 -0.405 2.858 1.00 69.81 93 ASP A C 1
ATOM 705 O O . ASP A 1 93 ? 19.522 0.622 3.396 1.00 69.81 93 ASP A O 1
ATOM 709 N N . LYS A 1 94 ? 19.208 -1.598 3.458 1.00 70.19 94 LYS A N 1
ATOM 710 C CA . LYS A 1 94 ? 19.799 -1.813 4.791 1.00 70.19 94 LYS A CA 1
ATOM 711 C C . LYS A 1 94 ? 21.332 -1.920 4.774 1.00 70.19 94 LYS A C 1
ATOM 713 O O . LYS A 1 94 ? 21.924 -2.312 5.777 1.00 70.19 94 LYS A O 1
ATOM 718 N N . GLY A 1 95 ? 21.985 -1.639 3.642 1.00 72.75 95 GLY A N 1
ATOM 719 C CA . GLY A 1 95 ? 23.444 -1.719 3.497 1.00 72.75 95 GLY A CA 1
ATOM 720 C C . GLY A 1 95 ? 24.003 -3.147 3.524 1.00 72.75 95 GLY A C 1
ATOM 721 O O . GLY A 1 95 ? 25.197 -3.347 3.734 1.00 72.75 95 GLY A O 1
ATOM 722 N N . THR A 1 96 ? 23.148 -4.153 3.329 1.00 79.31 96 THR A N 1
ATOM 723 C CA . THR A 1 96 ? 23.542 -5.568 3.209 1.00 79.31 96 THR A CA 1
ATOM 724 C C . THR A 1 96 ? 23.512 -5.993 1.742 1.00 79.31 96 THR A C 1
ATOM 726 O O . THR A 1 96 ? 22.984 -5.268 0.911 1.00 79.31 96 THR A O 1
ATOM 729 N N . TYR A 1 97 ? 24.056 -7.155 1.386 1.00 81.06 97 TYR A N 1
ATOM 730 C CA . TYR A 1 97 ? 23.983 -7.660 0.010 1.00 81.06 97 TYR A CA 1
ATOM 731 C C . TYR A 1 97 ? 23.003 -8.826 -0.086 1.00 81.06 97 TYR A C 1
ATOM 733 O O . TYR A 1 97 ? 23.080 -9.770 0.700 1.00 81.06 97 TYR A O 1
ATOM 741 N N . PHE A 1 98 ? 22.108 -8.778 -1.072 1.00 82.00 98 PHE A N 1
ATOM 742 C CA . PHE A 1 98 ? 21.259 -9.904 -1.447 1.00 82.00 98 PHE A CA 1
ATOM 743 C C . PHE A 1 98 ? 21.779 -10.524 -2.746 1.00 82.00 98 PHE A C 1
ATOM 745 O O . PHE A 1 98 ? 21.876 -9.832 -3.758 1.00 82.00 98 PHE A O 1
ATOM 752 N N . CYS A 1 99 ? 22.111 -11.817 -2.719 1.00 85.38 99 CYS A N 1
ATOM 753 C CA . CYS A 1 99 ? 22.648 -12.537 -3.872 1.00 85.38 99 CYS A CA 1
ATOM 754 C C . CYS A 1 99 ? 21.646 -13.562 -4.415 1.00 85.38 99 CYS A C 1
ATOM 756 O O . CYS A 1 99 ? 21.076 -14.333 -3.643 1.00 85.38 99 CYS A O 1
ATOM 758 N N . SER A 1 100 ? 21.466 -13.608 -5.735 1.00 84.00 100 SER A N 1
ATOM 759 C CA . SER A 1 100 ? 20.659 -14.617 -6.431 1.00 84.00 100 SER A CA 1
ATOM 760 C C . SER A 1 100 ? 21.304 -14.996 -7.763 1.00 84.00 100 SER A C 1
ATOM 762 O O . SER A 1 100 ? 22.040 -14.203 -8.341 1.00 84.00 100 SER A O 1
ATOM 764 N N . GLU A 1 101 ? 21.042 -16.210 -8.245 1.00 86.31 101 GLU A N 1
ATOM 765 C CA . GLU A 1 101 ? 21.438 -16.651 -9.593 1.00 86.31 101 GLU A CA 1
ATOM 766 C C . GLU A 1 101 ? 20.633 -15.952 -10.698 1.00 86.31 101 GLU A C 1
ATOM 768 O O . GLU A 1 101 ? 21.055 -15.924 -11.849 1.00 86.31 101 GLU A O 1
ATOM 773 N N . ASP A 1 102 ? 19.472 -15.389 -10.353 1.00 84.38 102 ASP A N 1
ATOM 774 C CA . ASP A 1 102 ? 18.682 -14.544 -11.240 1.00 84.38 102 ASP A CA 1
ATOM 775 C C . ASP A 1 102 ? 18.921 -13.076 -10.870 1.00 84.38 102 ASP A C 1
ATOM 777 O O . ASP A 1 102 ? 18.526 -12.607 -9.801 1.00 84.38 102 ASP A O 1
ATOM 781 N N . GLU A 1 103 ? 19.561 -12.332 -11.769 1.00 82.31 103 GLU A N 1
ATOM 782 C CA . GLU A 1 103 ? 19.834 -10.907 -11.597 1.00 82.31 103 GLU A CA 1
ATOM 783 C C . GLU A 1 103 ? 18.555 -10.075 -11.396 1.00 82.31 103 GLU A C 1
ATOM 785 O O . GLU A 1 103 ? 18.545 -9.139 -10.588 1.00 82.31 103 GLU A O 1
ATOM 790 N N . LYS A 1 104 ? 17.456 -10.403 -12.090 1.00 80.44 104 LYS A N 1
ATOM 791 C CA . LYS A 1 104 ? 16.178 -9.693 -11.922 1.00 80.44 104 LYS A CA 1
ATOM 792 C C . LYS A 1 104 ? 15.610 -9.961 -10.539 1.00 80.44 104 LYS A C 1
ATOM 794 O O . LYS A 1 104 ? 15.119 -9.033 -9.896 1.00 80.44 104 LYS A O 1
ATOM 799 N N . GLU A 1 105 ? 15.734 -11.190 -10.051 1.00 80.00 105 GLU A N 1
ATOM 800 C CA . GLU A 1 105 ? 15.323 -11.545 -8.694 1.00 80.00 105 GLU A CA 1
ATOM 801 C C . GLU A 1 105 ? 16.214 -10.890 -7.634 1.00 80.00 105 GLU A C 1
ATOM 803 O O . GLU A 1 105 ? 15.706 -10.390 -6.627 1.00 80.00 105 GLU A O 1
ATOM 808 N N . ALA A 1 106 ? 17.527 -10.822 -7.876 1.00 76.00 106 ALA A N 1
ATOM 809 C CA . ALA A 1 106 ? 18.474 -10.128 -7.013 1.00 76.00 106 ALA A CA 1
ATOM 810 C C . ALA A 1 106 ? 18.109 -8.644 -6.878 1.00 76.00 106 ALA A C 1
ATOM 812 O O . ALA A 1 106 ? 17.982 -8.134 -5.765 1.00 76.00 106 ALA A O 1
ATOM 813 N N . ARG A 1 107 ? 17.848 -7.968 -8.004 1.00 75.50 107 ARG A N 1
ATOM 814 C CA . ARG A 1 107 ? 17.436 -6.557 -8.046 1.00 75.50 107 ARG A CA 1
ATOM 815 C C . ARG A 1 107 ? 16.063 -6.336 -7.405 1.00 75.50 107 ARG A C 1
ATOM 817 O O . ARG A 1 107 ? 15.898 -5.387 -6.642 1.00 75.50 107 ARG A O 1
ATOM 824 N N . ARG A 1 108 ? 15.091 -7.217 -7.669 1.00 71.69 108 ARG A N 1
ATOM 825 C CA . ARG A 1 108 ? 13.730 -7.132 -7.113 1.00 71.69 108 ARG A CA 1
ATOM 826 C C . ARG A 1 108 ? 13.723 -7.299 -5.595 1.00 71.69 108 ARG A C 1
ATOM 828 O O . ARG A 1 108 ? 13.065 -6.533 -4.902 1.00 71.69 108 ARG A O 1
ATOM 835 N N . ARG A 1 109 ? 14.457 -8.280 -5.061 1.00 69.31 109 ARG A N 1
ATOM 836 C CA . ARG A 1 109 ? 14.511 -8.538 -3.611 1.00 69.31 109 ARG A CA 1
ATOM 837 C C . ARG A 1 109 ? 15.408 -7.570 -2.855 1.00 69.31 109 ARG A C 1
ATOM 839 O O . ARG A 1 109 ? 15.144 -7.319 -1.682 1.00 69.31 109 ARG A O 1
ATOM 846 N N . ALA A 1 110 ? 16.435 -7.026 -3.504 1.00 72.50 110 ALA A N 1
ATOM 847 C CA . ALA A 1 110 ? 17.293 -6.025 -2.886 1.00 72.50 110 ALA A CA 1
ATOM 848 C C . ALA A 1 110 ? 16.610 -4.659 -2.723 1.00 72.50 110 ALA A C 1
ATOM 850 O O . ALA A 1 110 ? 17.036 -3.873 -1.882 1.00 72.50 110 ALA A O 1
ATOM 851 N N . ARG A 1 111 ? 15.540 -4.378 -3.484 1.00 70.50 111 ARG A N 1
ATOM 852 C CA . ARG A 1 111 ? 14.827 -3.095 -3.453 1.00 70.50 111 ARG A CA 1
ATOM 853 C C . ARG A 1 111 ? 13.398 -3.255 -2.919 1.00 70.50 111 ARG A C 1
ATOM 855 O O . ARG A 1 111 ? 12.430 -3.269 -3.674 1.00 70.50 111 ARG A O 1
ATOM 862 N N . LYS A 1 112 ? 13.253 -3.355 -1.598 1.00 74.44 112 LYS A N 1
ATOM 863 C CA . LYS A 1 112 ? 11.951 -3.347 -0.908 1.00 74.44 112 LYS A CA 1
ATOM 864 C C . LYS A 1 112 ? 11.408 -1.912 -0.783 1.00 74.44 112 LYS A C 1
ATOM 866 O O . LYS A 1 112 ? 11.408 -1.347 0.302 1.00 74.44 112 LYS A O 1
ATOM 871 N N . THR A 1 113 ? 11.004 -1.292 -1.894 1.00 76.88 113 THR A N 1
ATOM 872 C CA . THR A 1 113 ? 10.455 0.081 -1.883 1.00 76.88 113 THR A CA 1
ATOM 873 C C . THR A 1 113 ? 8.968 0.106 -1.501 1.00 76.88 113 THR A C 1
ATOM 875 O O . THR A 1 113 ? 8.308 -0.936 -1.568 1.00 76.88 113 THR A O 1
ATOM 878 N N . PRO A 1 114 ? 8.394 1.274 -1.154 1.00 75.19 114 PRO A N 1
ATOM 879 C CA . PRO A 1 114 ? 6.947 1.409 -0.990 1.00 75.19 114 PRO A CA 1
ATOM 880 C C . PRO A 1 114 ? 6.181 0.913 -2.220 1.00 75.19 114 PRO A C 1
ATOM 882 O O . PRO A 1 114 ? 5.202 0.184 -2.086 1.00 75.19 114 PRO A O 1
ATOM 885 N N . GLU A 1 115 ? 6.674 1.226 -3.423 1.00 72.62 115 GLU A N 1
ATOM 886 C CA . GLU A 1 115 ? 6.073 0.779 -4.682 1.00 72.62 115 GLU A CA 1
ATOM 887 C C . GLU A 1 115 ? 6.071 -0.748 -4.806 1.00 72.62 115 GLU A C 1
ATOM 889 O O . GLU A 1 115 ? 5.080 -1.313 -5.267 1.00 72.62 115 GLU A O 1
ATOM 894 N N . TYR A 1 116 ? 7.134 -1.433 -4.363 1.00 79.81 116 TYR A N 1
ATOM 895 C CA . TYR A 1 116 ? 7.169 -2.898 -4.330 1.00 79.81 116 TYR A CA 1
ATOM 896 C C . TYR A 1 116 ? 6.032 -3.457 -3.468 1.00 79.81 116 TYR A C 1
ATOM 898 O O . TYR A 1 116 ? 5.298 -4.339 -3.905 1.00 79.81 116 TYR A O 1
ATOM 906 N N . TYR A 1 117 ? 5.829 -2.928 -2.261 1.00 79.00 117 TYR A N 1
ATOM 907 C CA . TYR A 1 117 ? 4.792 -3.463 -1.379 1.00 79.00 117 TYR A CA 1
ATOM 908 C C . TYR A 1 117 ? 3.375 -3.166 -1.869 1.00 79.00 117 TYR A C 1
ATOM 910 O O . TYR A 1 117 ? 2.532 -4.060 -1.870 1.00 79.00 117 TYR A O 1
ATOM 918 N N . VAL A 1 118 ? 3.133 -1.948 -2.357 1.00 75.44 118 VAL A N 1
ATOM 919 C CA . VAL A 1 118 ? 1.822 -1.527 -2.877 1.00 75.44 118 VAL A CA 1
ATOM 920 C C . VAL A 1 118 ? 1.418 -2.315 -4.128 1.00 75.44 118 VAL A C 1
ATOM 922 O O . VAL A 1 118 ? 0.233 -2.559 -4.342 1.00 75.44 118 VAL A O 1
ATOM 925 N N . THR A 1 119 ? 2.379 -2.731 -4.958 1.00 76.00 119 THR A N 1
ATOM 926 C CA . THR A 1 119 ? 2.090 -3.459 -6.206 1.00 76.00 119 THR A CA 1
ATOM 927 C C . THR A 1 119 ? 2.059 -4.978 -6.048 1.00 76.00 119 THR A C 1
ATOM 929 O O . THR A 1 119 ? 1.396 -5.651 -6.838 1.00 76.00 119 THR A O 1
ATOM 932 N N . ASN A 1 120 ? 2.751 -5.536 -5.049 1.00 80.94 120 ASN A N 1
ATOM 933 C CA . ASN A 1 120 ? 2.872 -6.985 -4.867 1.00 80.94 120 ASN A CA 1
ATOM 934 C C . ASN A 1 120 ? 1.992 -7.571 -3.754 1.00 80.94 120 ASN A C 1
ATOM 936 O O . ASN A 1 120 ? 1.810 -8.790 -3.739 1.00 80.94 120 ASN A O 1
ATOM 940 N N . PHE A 1 121 ? 1.466 -6.756 -2.836 1.00 84.38 121 PHE A N 1
ATOM 941 C CA . PHE A 1 121 ? 0.654 -7.224 -1.710 1.00 84.38 121 PHE A CA 1
ATOM 942 C C . PHE A 1 121 ? -0.697 -6.508 -1.664 1.00 84.38 121 PHE A C 1
ATOM 944 O O . PHE A 1 121 ? -0.818 -5.323 -1.969 1.00 84.38 121 PHE A O 1
ATOM 951 N N . GLY A 1 122 ? -1.731 -7.248 -1.268 1.00 90.62 122 GLY A N 1
ATOM 952 C CA . GLY A 1 122 ? -3.112 -6.782 -1.276 1.00 90.62 122 GLY A CA 1
ATOM 953 C C . GLY A 1 122 ? -3.767 -6.757 -2.653 1.00 90.62 122 GLY A C 1
ATOM 954 O O . GLY A 1 122 ? -3.264 -7.288 -3.642 1.00 90.62 122 GLY A O 1
ATOM 955 N N . VAL A 1 123 ? -4.950 -6.153 -2.686 1.00 93.75 123 VAL A N 1
ATOM 956 C CA . VAL A 1 123 ? -5.748 -5.944 -3.894 1.00 93.75 123 VAL A CA 1
ATOM 957 C C . VAL A 1 123 ? -5.523 -4.524 -4.409 1.00 93.75 123 VAL A C 1
ATOM 959 O O . VAL A 1 123 ? -5.622 -3.557 -3.649 1.00 93.75 123 VAL A O 1
ATOM 962 N N . ALA A 1 124 ? -5.254 -4.394 -5.710 1.00 91.62 124 ALA A N 1
ATOM 963 C CA . ALA A 1 124 ? -5.130 -3.101 -6.379 1.00 91.62 124 ALA A CA 1
ATOM 964 C C . ALA A 1 124 ? -6.428 -2.284 -6.257 1.00 91.62 124 ALA A C 1
ATOM 966 O O . ALA A 1 124 ? -7.525 -2.826 -6.389 1.00 91.62 124 ALA A O 1
ATOM 967 N N . GLN A 1 125 ? -6.299 -0.983 -5.996 1.00 93.75 125 GLN A N 1
ATOM 968 C CA . GLN A 1 125 ? -7.432 -0.099 -5.723 1.00 93.75 125 GLN A CA 1
ATOM 969 C C . GLN A 1 125 ? -7.962 0.555 -7.000 1.00 93.75 125 GLN A C 1
ATOM 971 O O . GLN A 1 125 ? -7.184 0.957 -7.863 1.00 93.75 125 GLN A O 1
ATOM 976 N N . THR A 1 126 ? -9.282 0.691 -7.113 1.00 93.44 126 THR A N 1
ATOM 977 C CA . THR A 1 126 ? -9.931 1.374 -8.241 1.00 93.44 126 THR A CA 1
ATOM 978 C C . THR A 1 126 ? -10.215 2.837 -7.912 1.00 93.44 126 THR A C 1
ATOM 980 O O . THR A 1 126 ? -10.793 3.133 -6.866 1.00 93.44 126 THR A O 1
ATOM 983 N N . VAL A 1 127 ? -9.871 3.738 -8.836 1.00 91.94 127 VAL A N 1
ATOM 984 C CA . VAL A 1 127 ? -10.210 5.170 -8.792 1.00 91.94 127 VAL A CA 1
ATOM 985 C C . VAL A 1 127 ? -11.007 5.500 -10.058 1.00 91.94 127 VAL A C 1
ATOM 987 O O . VAL A 1 127 ? -10.438 5.866 -11.084 1.00 91.94 127 VAL A O 1
ATOM 990 N N . ASP A 1 128 ? -12.322 5.276 -10.016 1.00 90.69 128 ASP A N 1
ATOM 991 C CA . ASP A 1 128 ? -13.232 5.333 -11.173 1.00 90.69 128 ASP A CA 1
ATOM 992 C C . ASP A 1 128 ? -14.463 6.242 -10.961 1.00 90.69 128 ASP A C 1
ATOM 994 O O . ASP A 1 128 ? -15.501 6.065 -11.597 1.00 90.69 128 ASP A O 1
ATOM 998 N N . GLY A 1 129 ? -14.348 7.240 -10.082 1.00 89.56 129 GLY A N 1
ATOM 999 C CA . GLY A 1 129 ? -15.405 8.201 -9.755 1.00 89.56 129 GLY A CA 1
ATOM 1000 C C . GLY A 1 129 ? -15.435 9.440 -10.659 1.00 89.56 129 GLY A C 1
ATOM 1001 O O . GLY A 1 129 ? -14.751 9.531 -11.683 1.00 89.56 129 GLY A O 1
ATOM 1002 N N . ASN A 1 130 ? -16.240 10.433 -10.271 1.00 92.62 130 ASN A N 1
ATOM 1003 C CA . ASN A 1 130 ? -16.282 11.755 -10.909 1.00 92.62 130 ASN A CA 1
ATOM 1004 C C . ASN A 1 130 ? -15.151 12.687 -10.416 1.00 92.62 130 ASN A C 1
ATOM 1006 O O . ASN A 1 130 ? -14.349 12.309 -9.569 1.00 92.62 130 ASN A O 1
ATOM 1010 N N . GLY A 1 131 ? -15.061 13.919 -10.933 1.00 94.62 131 GLY A N 1
ATOM 1011 C CA . GLY A 1 131 ? -13.960 14.844 -10.614 1.00 94.62 131 GLY A CA 1
ATOM 1012 C C . GLY A 1 131 ? -13.705 15.059 -9.113 1.00 94.62 131 GLY A C 1
ATOM 1013 O O . GLY A 1 131 ? -12.556 15.009 -8.670 1.00 94.62 131 GLY A O 1
ATOM 1014 N N . ASP A 1 132 ? -14.759 15.247 -8.318 1.00 95.75 132 ASP A N 1
ATOM 1015 C CA . ASP A 1 132 ? -14.626 15.452 -6.872 1.00 95.75 132 ASP A CA 1
ATOM 1016 C C . ASP A 1 132 ? -14.371 14.145 -6.117 1.00 95.75 132 ASP A C 1
ATOM 1018 O O . ASP A 1 132 ? -13.579 14.123 -5.172 1.00 95.75 132 ASP A O 1
ATOM 1022 N N . GLU A 1 133 ? -15.006 13.053 -6.541 1.00 95.75 133 GLU A N 1
ATOM 1023 C CA . GLU A 1 133 ? -14.793 11.722 -5.964 1.00 95.75 133 GLU A CA 1
ATOM 1024 C C . GLU A 1 133 ? -13.358 11.243 -6.193 1.00 95.75 133 GLU A C 1
ATOM 1026 O O . GLU A 1 133 ? -12.693 10.826 -5.248 1.00 95.75 133 GLU A O 1
ATOM 1031 N N . ASN A 1 134 ? -12.840 11.393 -7.413 1.00 96.06 134 ASN A N 1
ATOM 1032 C CA . ASN A 1 134 ? -11.466 11.039 -7.755 1.00 96.06 134 ASN A CA 1
ATOM 1033 C C . ASN A 1 134 ? -10.465 11.840 -6.933 1.00 96.06 134 ASN A C 1
ATOM 1035 O O . ASN A 1 134 ? -9.514 11.260 -6.429 1.00 96.06 134 ASN A O 1
ATOM 1039 N N . ARG A 1 135 ? -10.695 13.143 -6.711 1.00 97.12 135 ARG A N 1
ATOM 1040 C CA . ARG A 1 135 ? -9.805 13.950 -5.861 1.00 97.12 135 ARG A CA 1
ATOM 1041 C C . ARG A 1 135 ? -9.694 13.373 -4.447 1.00 97.12 135 ARG A C 1
ATOM 1043 O O . ARG A 1 135 ? -8.583 13.256 -3.934 1.00 97.12 135 ARG A O 1
ATOM 1050 N N . LYS A 1 136 ? -10.823 12.995 -3.841 1.00 97.69 136 LYS A N 1
ATOM 1051 C CA . LYS A 1 136 ? -10.858 12.393 -2.497 1.00 97.69 136 LYS A CA 1
ATOM 1052 C C . LYS A 1 136 ? -10.227 11.001 -2.482 1.00 97.69 136 LYS A C 1
ATOM 1054 O O . LYS A 1 136 ? -9.466 10.680 -1.578 1.00 97.69 136 LYS A O 1
ATOM 1059 N N . MET A 1 137 ? -10.500 10.183 -3.495 1.00 97.19 137 MET A N 1
ATOM 1060 C CA . MET A 1 137 ? -9.901 8.853 -3.624 1.00 97.19 137 MET A CA 1
ATOM 1061 C C . MET A 1 137 ? -8.379 8.918 -3.809 1.00 97.19 137 MET A C 1
ATOM 1063 O O . MET A 1 137 ? -7.646 8.224 -3.111 1.00 97.19 137 MET A O 1
ATOM 1067 N N . THR A 1 138 ? -7.882 9.815 -4.663 1.00 96.25 138 THR A N 1
ATOM 1068 C CA . THR A 1 138 ? -6.442 10.060 -4.836 1.00 96.25 138 THR A CA 1
ATOM 1069 C C . THR A 1 138 ? -5.793 10.589 -3.555 1.00 96.25 138 THR A C 1
ATOM 1071 O O . THR A 1 138 ? -4.615 10.340 -3.301 1.00 96.25 138 THR A O 1
ATOM 1074 N N . GLU A 1 139 ? -6.531 11.321 -2.720 1.00 97.56 139 GLU A N 1
ATOM 1075 C CA . GLU A 1 139 ? -6.036 11.729 -1.406 1.00 97.56 139 GLU A CA 1
ATOM 1076 C C . GLU A 1 139 ? -5.834 10.544 -0.464 1.00 97.56 139 GLU A C 1
ATOM 1078 O O . GLU A 1 139 ? -4.764 10.430 0.135 1.00 97.56 139 GLU A O 1
ATOM 1083 N N . VAL A 1 140 ? -6.790 9.617 -0.407 1.00 97.25 140 VAL A N 1
ATOM 1084 C CA . VAL A 1 140 ? -6.623 8.366 0.344 1.00 97.25 140 VAL A CA 1
ATOM 1085 C C . VAL A 1 140 ? -5.431 7.568 -0.186 1.00 97.25 140 VAL A C 1
ATOM 1087 O O . VAL A 1 140 ? -4.613 7.102 0.602 1.00 97.25 140 VAL A O 1
ATOM 1090 N N . GLU A 1 141 ? -5.278 7.450 -1.507 1.00 93.81 141 GLU A N 1
ATOM 1091 C CA . GLU A 1 141 ? -4.137 6.763 -2.125 1.00 93.81 141 GLU A CA 1
ATOM 1092 C C . GLU A 1 141 ? -2.790 7.359 -1.705 1.00 93.81 141 GLU A C 1
ATOM 1094 O O . GLU A 1 141 ? -1.881 6.639 -1.284 1.00 93.81 141 GLU A O 1
ATOM 1099 N N . ARG A 1 142 ? -2.682 8.689 -1.716 1.00 94.94 142 ARG A N 1
ATOM 1100 C CA . ARG A 1 142 ? -1.494 9.390 -1.222 1.00 94.94 142 ARG A CA 1
ATOM 1101 C C . ARG A 1 142 ? -1.235 9.102 0.255 1.00 94.94 142 ARG A C 1
ATOM 1103 O O . ARG A 1 142 ? -0.088 8.874 0.636 1.00 94.94 142 ARG A O 1
ATOM 1110 N N . ASN A 1 143 ? -2.280 9.096 1.078 1.00 95.88 143 ASN A N 1
ATOM 1111 C CA . ASN A 1 143 ? -2.155 8.829 2.509 1.00 95.88 143 ASN A CA 1
ATOM 1112 C C . ASN A 1 143 ? -1.676 7.397 2.773 1.00 95.88 143 ASN A C 1
ATOM 1114 O O . ASN A 1 143 ? -0.800 7.206 3.614 1.00 95.88 143 ASN A O 1
ATOM 1118 N N . MET A 1 144 ? -2.154 6.411 2.006 1.00 93.00 144 MET A N 1
ATOM 1119 C CA . MET A 1 144 ? -1.651 5.033 2.071 1.00 93.00 144 MET A CA 1
ATOM 1120 C C . MET A 1 144 ? -0.165 4.949 1.722 1.00 93.00 144 MET A C 1
ATOM 1122 O O . MET A 1 144 ? 0.599 4.338 2.467 1.00 93.00 144 MET A O 1
ATOM 1126 N N . ASN A 1 145 ? 0.262 5.588 0.628 1.00 90.56 145 ASN A N 1
ATOM 1127 C CA . ASN A 1 145 ? 1.665 5.576 0.202 1.00 90.56 145 ASN A CA 1
ATOM 1128 C C . ASN A 1 145 ? 2.581 6.228 1.247 1.00 90.56 145 ASN A C 1
ATOM 1130 O O . ASN A 1 145 ? 3.653 5.703 1.560 1.00 90.56 145 ASN A O 1
ATOM 1134 N N . ASN A 1 146 ? 2.137 7.338 1.841 1.00 93.06 146 ASN A N 1
ATOM 1135 C CA . ASN A 1 146 ? 2.855 8.003 2.925 1.00 93.06 146 ASN A CA 1
ATOM 1136 C C . ASN A 1 146 ? 2.911 7.136 4.186 1.00 93.06 146 ASN A C 1
ATOM 1138 O O . ASN A 1 146 ? 3.964 7.028 4.807 1.00 93.06 146 ASN A O 1
ATOM 1142 N N . TYR A 1 147 ? 1.802 6.500 4.564 1.00 93.62 147 TYR A N 1
ATOM 1143 C CA . TYR A 1 147 ? 1.746 5.615 5.726 1.00 93.62 147 TYR A CA 1
ATOM 1144 C C . TYR A 1 147 ? 2.654 4.394 5.554 1.00 93.62 147 TYR A C 1
ATOM 1146 O O . TYR A 1 147 ? 3.417 4.057 6.460 1.00 93.62 147 TYR A O 1
ATOM 1154 N N . MET A 1 148 ? 2.647 3.796 4.359 1.00 90.19 148 MET A N 1
ATOM 1155 C CA . MET A 1 148 ? 3.564 2.724 3.985 1.00 90.19 148 MET A CA 1
ATOM 1156 C C . MET A 1 148 ? 5.017 3.166 4.132 1.00 90.19 148 MET A C 1
ATOM 1158 O O . MET A 1 148 ? 5.792 2.520 4.836 1.00 90.19 148 MET A O 1
ATOM 1162 N N . SER A 1 149 ? 5.363 4.304 3.530 1.00 88.75 149 SER A N 1
ATOM 1163 C CA . SER A 1 149 ? 6.746 4.775 3.478 1.00 88.75 149 SER A CA 1
ATOM 1164 C C . SER A 1 149 ? 7.287 5.210 4.840 1.00 88.75 149 SER A C 1
ATOM 1166 O O . SER A 1 149 ? 8.422 4.897 5.188 1.00 88.75 149 SER A O 1
ATOM 1168 N N . ASN A 1 150 ? 6.477 5.933 5.615 1.00 89.88 150 ASN A N 1
ATOM 1169 C CA . ASN A 1 150 ? 6.940 6.620 6.820 1.00 89.88 150 ASN A CA 1
ATOM 1170 C C . ASN A 1 150 ? 6.771 5.782 8.087 1.00 89.88 150 ASN A C 1
ATOM 1172 O O . ASN A 1 150 ? 7.534 5.957 9.037 1.00 89.88 150 ASN A O 1
ATOM 1176 N N . TRP A 1 151 ? 5.777 4.892 8.117 1.00 92.81 151 TRP A N 1
ATOM 1177 C CA . TRP A 1 151 ? 5.453 4.116 9.309 1.00 92.81 151 TRP A CA 1
ATOM 1178 C C . TRP A 1 151 ? 5.661 2.618 9.091 1.00 92.81 151 TRP A C 1
ATOM 1180 O O . TRP A 1 151 ? 6.444 2.013 9.820 1.00 92.81 151 TRP A O 1
ATOM 1190 N N . ILE A 1 152 ? 5.033 2.014 8.077 1.00 91.81 152 ILE A N 1
ATOM 1191 C CA . ILE A 1 152 ? 5.046 0.548 7.913 1.00 91.81 152 ILE A CA 1
ATOM 1192 C C . ILE A 1 152 ? 6.470 0.025 7.684 1.00 91.81 152 ILE A C 1
ATOM 1194 O O . ILE A 1 152 ? 6.929 -0.839 8.434 1.00 91.81 152 ILE A O 1
ATOM 1198 N N . MET A 1 153 ? 7.196 0.590 6.712 1.00 84.62 153 MET A N 1
ATOM 1199 C CA . MET A 1 153 ? 8.550 0.126 6.372 1.00 84.62 153 MET A CA 1
ATOM 1200 C C . MET A 1 153 ? 9.565 0.298 7.512 1.00 84.62 153 MET A C 1
ATOM 1202 O O . MET A 1 153 ? 10.560 -0.420 7.556 1.00 84.62 153 MET A O 1
ATOM 1206 N N . ASN A 1 154 ? 9.305 1.210 8.452 1.00 86.44 154 ASN A N 1
ATOM 1207 C CA . ASN A 1 154 ? 10.177 1.453 9.601 1.00 86.44 154 ASN A CA 1
ATOM 1208 C C . ASN A 1 154 ? 9.866 0.550 10.805 1.00 86.44 154 ASN A C 1
ATOM 1210 O O . ASN A 1 154 ? 10.650 0.518 11.750 1.00 86.44 154 ASN A O 1
ATOM 1214 N N . ASN A 1 155 ? 8.738 -0.168 10.799 1.00 87.00 155 ASN A N 1
ATOM 1215 C CA . ASN A 1 155 ? 8.304 -0.966 11.945 1.00 87.00 155 ASN A CA 1
ATOM 1216 C C . ASN A 1 155 ? 8.655 -2.452 11.823 1.00 87.00 155 ASN A C 1
ATOM 1218 O O . ASN A 1 155 ? 9.200 -3.014 12.769 1.00 87.00 155 ASN A O 1
ATOM 1222 N N . SER A 1 156 ? 8.335 -3.105 10.703 1.00 83.06 156 SER A N 1
ATOM 1223 C CA . SER A 1 156 ? 8.649 -4.525 10.490 1.00 83.06 156 SER A CA 1
ATOM 1224 C C . SER A 1 156 ? 8.484 -4.916 9.022 1.00 83.06 156 SER A C 1
ATOM 1226 O O . SER A 1 156 ? 7.506 -4.542 8.376 1.00 83.06 156 SER A O 1
ATOM 1228 N N . ASP A 1 157 ? 9.403 -5.743 8.512 1.00 76.06 157 ASP A N 1
ATOM 1229 C CA . ASP A 1 157 ? 9.299 -6.329 7.169 1.00 76.06 157 ASP A CA 1
ATOM 1230 C C . ASP A 1 157 ? 8.040 -7.204 7.019 1.00 76.06 157 ASP A C 1
ATOM 1232 O O . ASP A 1 157 ? 7.531 -7.362 5.908 1.00 76.06 157 ASP A O 1
ATOM 1236 N N . ASP A 1 158 ? 7.552 -7.797 8.114 1.00 83.12 158 ASP A N 1
ATOM 1237 C CA . ASP A 1 158 ? 6.354 -8.637 8.082 1.00 83.12 158 ASP A CA 1
ATOM 1238 C C . ASP A 1 158 ? 5.070 -7.803 8.037 1.00 83.12 158 ASP A C 1
ATOM 1240 O O . ASP A 1 158 ? 4.136 -8.110 7.290 1.00 83.12 158 ASP A O 1
ATOM 1244 N N . LEU A 1 159 ? 5.083 -6.660 8.722 1.00 89.69 159 LEU A N 1
ATOM 1245 C CA . LEU A 1 159 ? 3.987 -5.701 8.714 1.00 89.69 159 LEU A CA 1
ATOM 1246 C C . LEU A 1 159 ? 3.706 -5.158 7.307 1.00 89.69 159 LEU A C 1
ATOM 1248 O O . LEU A 1 159 ? 2.541 -4.983 6.951 1.00 89.69 159 LEU A O 1
ATOM 1252 N N . CYS A 1 160 ? 4.738 -4.992 6.469 1.00 85.06 160 CYS A N 1
ATOM 1253 C CA . CYS A 1 160 ? 4.586 -4.613 5.059 1.00 85.06 160 CYS A CA 1
ATOM 1254 C C . CYS A 1 160 ? 3.739 -5.598 4.232 1.00 85.06 160 CYS A C 1
ATOM 1256 O O . CYS A 1 160 ? 3.202 -5.214 3.197 1.00 85.06 160 CYS A O 1
ATOM 1258 N N . ARG A 1 161 ? 3.629 -6.866 4.657 1.00 85.94 161 ARG A N 1
ATOM 1259 C CA . ARG A 1 161 ? 2.829 -7.902 3.976 1.00 85.94 161 ARG A CA 1
ATOM 1260 C C . ARG A 1 161 ? 1.444 -8.065 4.583 1.00 85.94 161 ARG A C 1
ATOM 1262 O O . ARG A 1 161 ? 0.492 -8.376 3.875 1.00 85.94 161 ARG A O 1
ATOM 1269 N N . GLN A 1 162 ? 1.332 -7.888 5.895 1.00 91.00 162 GLN A N 1
ATOM 1270 C CA . GLN A 1 162 ? 0.064 -8.043 6.599 1.00 91.00 162 GLN A CA 1
ATOM 1271 C C . GLN A 1 162 ? -0.836 -6.803 6.462 1.00 91.00 162 GLN A C 1
ATOM 1273 O O . GLN A 1 162 ? -2.064 -6.917 6.394 1.00 91.00 162 GLN A O 1
ATOM 1278 N N . CYS A 1 163 ? -0.237 -5.611 6.407 1.00 94.44 163 CYS A N 1
ATOM 1279 C CA . CYS A 1 163 ? -0.947 -4.347 6.265 1.00 94.44 163 CYS A CA 1
ATOM 1280 C C . CYS A 1 163 ? -1.322 -4.080 4.803 1.00 94.44 163 CYS A C 1
ATOM 1282 O O . CYS A 1 163 ? -0.628 -3.376 4.071 1.00 94.44 163 CYS A O 1
ATOM 1284 N N . GLN A 1 164 ? -2.447 -4.643 4.378 1.00 94.06 164 GLN A N 1
ATOM 1285 C CA . GLN A 1 164 ? -2.910 -4.543 2.999 1.00 94.06 164 GLN A CA 1
ATOM 1286 C C . GLN A 1 164 ? -4.421 -4.313 2.913 1.00 94.06 164 GLN A C 1
ATOM 1288 O O . GLN A 1 164 ? -5.172 -4.598 3.850 1.00 94.06 164 GLN A O 1
ATOM 1293 N N . ASN A 1 165 ? -4.873 -3.821 1.761 1.00 95.94 165 ASN A N 1
ATOM 1294 C CA . ASN A 1 165 ? -6.289 -3.807 1.408 1.00 95.94 165 ASN A CA 1
ATOM 1295 C C . ASN A 1 165 ? -6.670 -5.153 0.784 1.00 95.94 165 ASN A C 1
ATOM 1297 O O . ASN A 1 165 ? -5.954 -5.671 -0.072 1.00 95.94 165 ASN A O 1
ATOM 1301 N N . LYS A 1 166 ? -7.806 -5.712 1.192 1.00 96.25 166 LYS A N 1
ATOM 1302 C CA . LYS A 1 166 ? -8.346 -6.984 0.690 1.00 96.25 166 LYS A CA 1
ATOM 1303 C C . LYS A 1 166 ? -9.477 -6.801 -0.319 1.00 96.25 166 LYS A C 1
ATOM 1305 O O . LYS A 1 166 ? -9.931 -7.778 -0.904 1.00 96.25 166 LYS A O 1
ATOM 1310 N N . HIS A 1 167 ? -9.912 -5.563 -0.532 1.00 96.94 167 HIS A N 1
ATOM 1311 C CA . HIS A 1 167 ? -10.923 -5.197 -1.514 1.00 96.94 167 HIS A CA 1
ATOM 1312 C C . HIS A 1 167 ? -10.418 -4.076 -2.412 1.00 96.94 167 HIS A C 1
ATOM 1314 O O . HIS A 1 167 ? -9.721 -3.182 -1.949 1.00 96.94 167 HIS A O 1
ATOM 1320 N N . ASP A 1 168 ? -10.825 -4.097 -3.675 1.00 96.88 168 ASP A N 1
ATOM 1321 C CA . ASP A 1 168 ? -10.523 -3.097 -4.706 1.00 96.88 168 ASP A CA 1
ATOM 1322 C C . ASP A 1 168 ? -11.127 -1.707 -4.427 1.00 96.88 168 ASP A C 1
ATOM 1324 O O . ASP A 1 168 ? -10.627 -0.696 -4.915 1.00 96.88 168 ASP A O 1
ATOM 1328 N N . LYS A 1 169 ? -12.181 -1.648 -3.607 1.00 97.19 169 LYS A N 1
ATOM 1329 C CA . LYS A 1 169 ? -12.921 -0.422 -3.262 1.00 97.19 169 LYS A CA 1
ATOM 1330 C C . LYS A 1 169 ? -12.556 0.190 -1.908 1.00 97.19 169 LYS A C 1
ATOM 1332 O O . LYS A 1 169 ? -13.218 1.135 -1.482 1.00 97.19 169 LYS A O 1
ATOM 1337 N N . CYS A 1 170 ? -11.514 -0.291 -1.23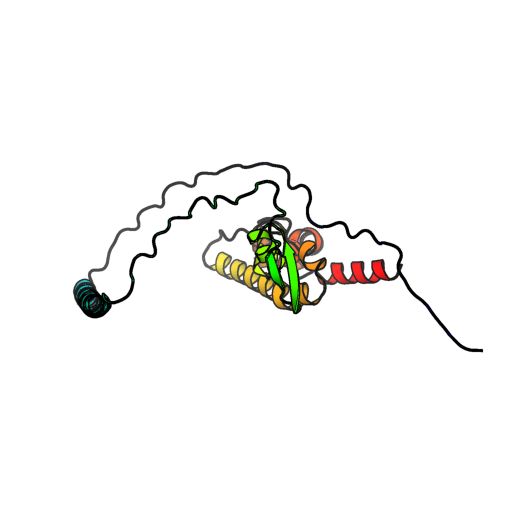0 1.00 98.38 170 CYS A N 1
ATOM 1338 C CA . CYS A 1 170 ? -11.120 0.251 0.074 1.00 98.38 170 CYS A CA 1
ATOM 1339 C C . CYS A 1 170 ? -10.809 1.757 0.017 1.00 98.38 170 CYS A C 1
ATOM 1341 O O . CYS A 1 170 ? -11.210 2.491 0.918 1.00 98.38 170 CYS A O 1
ATOM 1343 N N . VAL A 1 171 ? -10.178 2.235 -1.062 1.00 97.94 171 VAL A N 1
ATOM 1344 C CA . VAL A 1 171 ? -9.935 3.669 -1.305 1.00 97.94 171 VAL A CA 1
ATOM 1345 C C . VAL A 1 171 ? -11.232 4.464 -1.399 1.00 97.94 171 VAL A C 1
ATOM 1347 O O . VAL A 1 171 ? -11.374 5.496 -0.743 1.00 97.94 171 VAL A O 1
ATOM 1350 N N . PHE A 1 172 ? -12.199 3.969 -2.172 1.00 97.88 172 PHE A N 1
ATOM 1351 C CA . PHE A 1 172 ? -13.504 4.606 -2.301 1.00 97.88 172 PHE A CA 1
ATOM 1352 C C . PHE A 1 172 ? -14.219 4.684 -0.946 1.00 97.88 172 PHE A C 1
ATOM 1354 O O . PHE A 1 172 ? -14.626 5.768 -0.528 1.00 97.88 172 PHE A O 1
ATOM 1361 N N . TRP A 1 173 ? -14.312 3.567 -0.221 1.00 98.31 173 TRP A N 1
ATOM 1362 C CA . TRP A 1 173 ? -14.978 3.509 1.083 1.00 98.31 173 TRP A CA 1
ATOM 1363 C C . TRP A 1 173 ? -14.314 4.410 2.126 1.00 98.31 173 TRP A C 1
ATOM 1365 O O . TRP A 1 173 ? -14.993 5.161 2.828 1.00 98.31 173 TRP A O 1
ATOM 1375 N N . ALA A 1 174 ? -12.983 4.420 2.186 1.00 98.50 174 ALA A N 1
ATOM 1376 C CA . ALA A 1 174 ? -12.255 5.344 3.045 1.00 98.50 174 ALA A CA 1
ATOM 1377 C C . ALA A 1 174 ? -12.553 6.812 2.679 1.00 98.50 174 ALA A C 1
ATOM 1379 O O . ALA A 1 174 ? -12.810 7.620 3.570 1.00 98.50 174 ALA A O 1
ATOM 1380 N N . SER A 1 175 ? -12.629 7.144 1.383 1.00 98.25 175 SER A N 1
ATOM 1381 C CA . SER A 1 175 ? -12.881 8.515 0.905 1.00 98.25 175 SER A CA 1
ATOM 1382 C C . SER A 1 175 ? -14.261 9.076 1.286 1.00 98.25 175 SER A C 1
ATOM 1384 O O . SER A 1 175 ? -14.435 10.294 1.370 1.00 98.25 175 SER A O 1
ATOM 1386 N N . ILE A 1 176 ? -15.239 8.203 1.555 1.00 97.56 176 ILE A N 1
ATOM 1387 C CA . ILE A 1 176 ? -16.592 8.573 2.010 1.00 97.56 176 ILE A CA 1
ATOM 1388 C C . ILE A 1 176 ? -16.781 8.419 3.533 1.00 97.56 176 ILE A C 1
ATOM 1390 O O . ILE A 1 176 ? -17.895 8.582 4.054 1.00 97.56 176 ILE A O 1
ATOM 1394 N N . GLY A 1 177 ? -15.692 8.139 4.258 1.00 98.06 177 GLY A N 1
ATOM 1395 C CA . GLY A 1 177 ? -15.643 8.102 5.719 1.00 98.06 177 GLY A CA 1
ATOM 1396 C C . GLY A 1 177 ? -15.993 6.754 6.354 1.00 98.06 177 GLY A C 1
ATOM 1397 O O . GLY A 1 177 ? -16.322 6.722 7.541 1.00 98.06 177 GLY A O 1
ATOM 1398 N N . GLU A 1 178 ? -15.922 5.640 5.616 1.00 98.44 178 GLU A N 1
ATOM 1399 C CA . GLU A 1 178 ? -16.212 4.311 6.184 1.00 98.44 178 GLU A CA 1
ATOM 1400 C C . GLU A 1 178 ? -15.240 3.911 7.295 1.00 98.44 178 GLU A C 1
ATOM 1402 O O . GLU A 1 178 ? -15.616 3.150 8.179 1.00 98.44 178 GLU A O 1
ATOM 1407 N N . CYS A 1 179 ? -14.025 4.469 7.332 1.00 98.31 179 CYS A N 1
ATOM 1408 C CA . CYS A 1 179 ? -13.087 4.218 8.430 1.00 98.31 179 CYS A CA 1
ATOM 1409 C C . CYS A 1 179 ? -13.689 4.559 9.806 1.00 98.31 179 CYS A C 1
ATOM 1411 O O . CYS A 1 179 ? -13.400 3.879 10.786 1.00 98.31 179 CYS A O 1
ATOM 1413 N N . SER A 1 180 ? -14.548 5.583 9.879 1.00 98.00 180 SER A N 1
ATOM 1414 C CA . SER A 1 180 ? -15.227 5.990 11.117 1.00 98.00 180 SER A CA 1
ATOM 1415 C C . SER A 1 180 ? -16.629 5.399 11.248 1.00 98.00 180 SER A C 1
ATOM 1417 O O . SER A 1 180 ? -17.061 5.101 12.357 1.00 98.00 180 SER A O 1
ATOM 1419 N N . LYS A 1 181 ? -17.353 5.239 10.132 1.00 98.50 181 LYS A N 1
ATOM 1420 C CA . LYS A 1 181 ? -18.734 4.720 10.132 1.00 98.50 181 LYS A CA 1
ATOM 1421 C C . LYS A 1 181 ? -18.793 3.204 10.314 1.00 98.50 181 LYS A C 1
ATOM 1423 O O . LYS A 1 181 ? -19.699 2.706 10.974 1.00 98.50 181 LYS A O 1
ATOM 1428 N N . ASN A 1 182 ? -17.825 2.487 9.751 1.00 97.75 182 ASN A N 1
ATOM 1429 C CA . ASN A 1 182 ? -17.733 1.033 9.781 1.00 97.75 182 ASN A CA 1
ATOM 1430 C C . ASN A 1 182 ? -16.304 0.564 10.127 1.00 97.75 182 ASN A C 1
ATOM 1432 O O . ASN A 1 182 ? -15.638 -0.116 9.336 1.00 97.75 182 ASN A O 1
ATOM 1436 N N . PRO A 1 183 ? -15.807 0.906 11.330 1.00 97.19 183 PRO A N 1
ATOM 1437 C CA . PRO A 1 183 ? -14.429 0.633 11.717 1.00 97.19 183 PRO A CA 1
ATOM 1438 C C . PRO A 1 183 ? -14.129 -0.866 11.773 1.00 97.19 183 PRO A C 1
ATOM 1440 O O . PRO A 1 183 ? -13.019 -1.268 11.448 1.00 97.19 183 PRO A O 1
ATOM 1443 N N . SER A 1 184 ? -15.097 -1.718 12.126 1.00 96.88 184 SER A N 1
ATOM 1444 C CA . SER A 1 184 ? -14.870 -3.166 12.234 1.00 96.88 184 SER A CA 1
ATOM 1445 C C . SER A 1 184 ? -14.528 -3.802 10.884 1.00 96.88 184 SER A C 1
ATOM 1447 O O . SER A 1 184 ? -13.559 -4.560 10.793 1.00 96.88 184 SER A O 1
ATOM 1449 N N . PHE A 1 185 ? -15.268 -3.454 9.828 1.00 97.50 185 PHE A N 1
ATOM 1450 C CA . PHE A 1 185 ? -14.970 -3.927 8.478 1.00 97.50 185 PHE A CA 1
ATOM 1451 C C . PHE A 1 185 ? -13.672 -3.307 7.962 1.00 97.50 185 PHE A C 1
ATOM 1453 O O . PHE A 1 185 ? -12.764 -4.005 7.511 1.00 97.50 185 PHE A O 1
ATOM 1460 N N . MET A 1 186 ? -13.539 -1.987 8.101 1.00 98.00 186 MET A N 1
ATOM 1461 C CA . MET A 1 186 ? -12.402 -1.278 7.531 1.00 98.00 186 MET A CA 1
ATOM 1462 C C . MET A 1 186 ? -11.073 -1.669 8.185 1.00 98.00 186 MET A C 1
ATOM 1464 O O . MET A 1 186 ? -10.087 -1.878 7.486 1.00 98.00 186 MET A O 1
ATOM 1468 N N . THR A 1 187 ? -11.037 -1.873 9.501 1.00 95.62 187 THR A N 1
ATOM 1469 C CA . THR A 1 187 ? -9.838 -2.371 10.202 1.00 95.62 187 THR A CA 1
ATOM 1470 C C . THR A 1 187 ? -9.584 -3.860 9.985 1.00 95.62 187 THR A C 1
ATOM 1472 O O . THR A 1 187 ? -8.553 -4.362 10.414 1.00 95.62 187 THR A O 1
ATOM 1475 N N . THR A 1 188 ? -10.467 -4.594 9.307 1.00 94.94 188 THR A N 1
ATOM 1476 C CA . THR A 1 188 ? -10.244 -6.009 8.978 1.00 94.94 188 THR A CA 1
ATOM 1477 C C . THR A 1 188 ? -9.795 -6.187 7.535 1.00 94.94 188 THR A C 1
ATOM 1479 O O . THR A 1 188 ? -8.821 -6.911 7.289 1.00 94.94 188 THR A O 1
ATOM 1482 N N . ASP A 1 189 ? -10.460 -5.496 6.610 1.00 96.62 189 ASP A N 1
ATOM 1483 C CA . ASP A 1 189 ? -10.334 -5.707 5.166 1.00 96.62 189 ASP A CA 1
ATOM 1484 C C . ASP A 1 189 ? -9.731 -4.514 4.419 1.00 96.62 189 ASP A C 1
ATOM 1486 O O . ASP A 1 189 ? -9.223 -4.684 3.315 1.00 96.62 189 ASP A O 1
ATOM 1490 N N . CYS A 1 190 ? -9.705 -3.326 5.021 1.00 97.62 190 CYS A N 1
ATOM 1491 C CA . CYS A 1 190 ? -9.211 -2.090 4.404 1.00 97.62 190 CYS A CA 1
ATOM 1492 C C . CYS A 1 190 ? -8.215 -1.346 5.308 1.00 97.62 190 CYS A C 1
ATOM 1494 O O . CYS A 1 190 ? -8.191 -0.114 5.365 1.00 97.62 190 CYS A O 1
ATOM 1496 N N . ARG A 1 191 ? -7.398 -2.111 6.045 1.00 96.12 191 ARG A N 1
ATOM 1497 C CA . ARG A 1 191 ? -6.487 -1.607 7.086 1.00 96.12 191 ARG A CA 1
ATOM 1498 C C . ARG A 1 191 ? -5.553 -0.526 6.564 1.00 96.12 191 ARG A C 1
ATOM 1500 O O . ARG A 1 191 ? -5.365 0.487 7.229 1.00 96.12 191 ARG A O 1
ATOM 1507 N N . LEU A 1 192 ? -4.999 -0.739 5.370 1.00 95.88 192 LEU A N 1
ATOM 1508 C CA . LEU A 1 192 ? -4.064 0.192 4.751 1.00 95.88 192 LEU A CA 1
ATOM 1509 C C . LEU A 1 192 ? -4.763 1.505 4.368 1.00 95.88 192 LEU A C 1
ATOM 1511 O O . LEU A 1 192 ? -4.266 2.571 4.722 1.00 95.88 192 LEU A O 1
ATOM 1515 N N . ALA A 1 193 ? -5.939 1.437 3.733 1.00 97.38 193 ALA A N 1
ATOM 1516 C CA . ALA A 1 193 ? -6.729 2.617 3.359 1.00 97.38 193 ALA A CA 1
ATOM 1517 C C . ALA A 1 193 ? -7.147 3.479 4.559 1.00 97.38 193 ALA A C 1
ATOM 1519 O O . ALA A 1 193 ? -7.246 4.696 4.428 1.00 97.38 193 ALA A O 1
ATOM 1520 N N . CYS A 1 194 ? -7.347 2.863 5.725 1.00 97.94 194 CYS A N 1
ATOM 1521 C CA . CYS A 1 194 ? -7.661 3.566 6.970 1.00 97.94 194 CYS A CA 1
ATOM 1522 C C . CYS A 1 194 ? -6.454 3.812 7.882 1.00 97.94 194 CYS A C 1
ATOM 1524 O O . CYS A 1 194 ? -6.650 4.260 9.007 1.00 97.94 194 CYS A O 1
ATOM 1526 N N . GLN A 1 195 ? -5.231 3.510 7.429 1.00 96.50 195 GLN A N 1
ATOM 1527 C CA . GLN A 1 195 ? -3.994 3.681 8.202 1.00 96.50 195 GLN A CA 1
ATOM 1528 C C . GLN A 1 195 ? -4.039 3.003 9.589 1.00 96.50 195 GLN A C 1
ATOM 1530 O O . GLN A 1 195 ? -3.530 3.527 10.572 1.00 96.50 195 GLN A O 1
ATOM 1535 N N . ALA A 1 196 ? -4.667 1.828 9.672 1.00 95.94 196 ALA A N 1
ATOM 1536 C CA . ALA A 1 196 ? -5.005 1.146 10.924 1.00 95.94 196 ALA A CA 1
ATOM 1537 C C . ALA A 1 196 ? -4.175 -0.131 11.153 1.00 95.94 196 ALA A C 1
ATOM 1539 O O . ALA A 1 196 ? -4.696 -1.162 11.583 1.00 95.94 196 ALA A O 1
ATOM 1540 N N . CYS A 1 197 ? -2.885 -0.095 10.818 1.00 95.44 197 CYS A N 1
ATOM 1541 C CA . CYS A 1 197 ? -2.008 -1.267 10.905 1.00 95.44 197 CYS A CA 1
ATOM 1542 C C . CYS A 1 197 ? -1.201 -1.353 12.201 1.00 95.44 197 CYS A C 1
ATOM 1544 O O . CYS A 1 197 ? -0.544 -2.360 12.440 1.00 95.44 197 CYS A O 1
ATOM 1546 N N . GLU A 1 198 ? -1.315 -0.351 13.069 1.00 92.62 198 GLU A N 1
ATOM 1547 C CA . GLU A 1 198 ? -0.738 -0.336 14.419 1.00 92.62 198 GLU A CA 1
ATOM 1548 C C . GLU A 1 198 ? -1.144 -1.567 15.236 1.00 92.62 198 GLU A C 1
ATOM 1550 O O . GLU A 1 198 ? -0.292 -2.234 15.812 1.00 92.62 198 GLU A O 1
ATOM 1555 N N . ALA A 1 199 ? -2.412 -1.975 15.152 1.00 88.75 199 ALA A N 1
ATOM 1556 C CA . ALA A 1 199 ? -2.912 -3.146 15.871 1.00 88.75 199 ALA A CA 1
ATOM 1557 C C . ALA A 1 199 ? -2.254 -4.479 15.454 1.00 88.75 199 ALA A C 1
ATOM 1559 O O . ALA A 1 199 ? -2.313 -5.446 16.211 1.00 88.75 199 ALA A O 1
ATOM 1560 N N . LEU A 1 200 ? -1.661 -4.560 14.254 1.00 88.94 200 LEU A N 1
ATOM 1561 C CA . LEU A 1 200 ? -0.906 -5.744 13.822 1.00 88.94 200 LEU A CA 1
ATOM 1562 C C . LEU A 1 200 ? 0.464 -5.796 14.504 1.00 88.94 200 LEU A C 1
ATOM 1564 O O . LEU A 1 200 ? 0.867 -6.853 14.975 1.00 88.94 200 LEU A O 1
ATOM 1568 N N . LYS A 1 201 ? 1.133 -4.644 14.633 1.00 88.50 201 LYS A N 1
ATOM 1569 C CA . LYS A 1 201 ? 2.405 -4.531 15.355 1.00 88.50 201 LYS A CA 1
ATOM 1570 C C . LYS A 1 201 ? 2.242 -4.953 16.818 1.00 88.50 201 LYS A C 1
ATOM 1572 O O . LYS A 1 201 ? 3.009 -5.773 17.304 1.00 88.50 201 LYS A O 1
ATOM 1577 N N . ASP A 1 202 ? 1.203 -4.457 17.488 1.00 87.75 202 ASP A N 1
ATOM 1578 C CA . ASP A 1 202 ? 0.949 -4.782 18.898 1.00 87.75 202 ASP A CA 1
ATOM 1579 C C . ASP A 1 202 ? 0.686 -6.279 19.129 1.00 87.75 202 ASP A C 1
ATOM 1581 O O . ASP A 1 202 ? 0.904 -6.794 20.229 1.00 87.75 202 ASP A O 1
ATOM 1585 N N . ALA A 1 203 ? 0.151 -6.975 18.122 1.00 84.56 203 ALA A N 1
ATOM 1586 C CA . ALA A 1 203 ? -0.069 -8.414 18.175 1.00 84.56 203 ALA A CA 1
ATOM 1587 C C . ALA A 1 203 ? 1.241 -9.192 17.978 1.00 84.56 203 ALA A C 1
ATOM 1589 O O . ALA A 1 203 ? 1.482 -10.148 18.717 1.00 84.56 203 ALA A O 1
ATOM 1590 N N . ASP A 1 204 ? 2.086 -8.759 17.038 1.00 82.19 204 ASP A N 1
ATOM 1591 C CA . ASP A 1 204 ? 3.403 -9.353 16.782 1.00 82.19 204 ASP A CA 1
ATOM 1592 C C . ASP A 1 204 ? 4.330 -9.209 17.999 1.00 82.19 204 ASP A C 1
ATOM 1594 O O . ASP A 1 204 ? 4.952 -10.189 18.415 1.00 82.19 204 ASP A O 1
ATOM 1598 N N . ASP A 1 205 ? 4.372 -8.022 18.617 1.00 82.62 205 ASP A N 1
ATOM 1599 C CA . ASP A 1 205 ? 5.204 -7.764 19.799 1.00 82.62 205 ASP A CA 1
ATOM 1600 C C . ASP A 1 205 ? 4.806 -8.713 20.949 1.00 82.62 205 ASP A C 1
ATOM 1602 O O . ASP A 1 205 ? 5.653 -9.414 21.505 1.00 82.62 205 ASP A O 1
ATOM 1606 N N . LYS A 1 206 ? 3.500 -8.873 21.214 1.00 82.94 206 LYS A N 1
ATOM 1607 C CA . LYS A 1 206 ? 2.989 -9.811 22.234 1.00 82.94 206 LYS A CA 1
ATOM 1608 C C . LYS A 1 206 ? 3.293 -11.274 21.926 1.00 82.94 206 LYS A C 1
ATOM 1610 O O . LYS A 1 206 ? 3.549 -12.039 22.851 1.00 82.94 206 LYS A O 1
ATOM 1615 N N . ALA A 1 207 ? 3.235 -11.672 20.656 1.00 79.06 207 ALA A N 1
ATOM 1616 C CA . ALA A 1 207 ? 3.550 -13.036 20.239 1.00 79.06 207 ALA A CA 1
ATOM 1617 C C . ALA A 1 207 ? 5.048 -13.356 20.367 1.00 79.06 207 ALA A C 1
ATOM 1619 O O . ALA A 1 207 ? 5.419 -14.522 20.468 1.00 79.06 207 ALA A O 1
ATOM 1620 N N . SER A 1 208 ? 5.911 -12.337 20.366 1.00 73.00 208 SER A N 1
ATOM 1621 C CA . SER A 1 208 ? 7.358 -12.503 20.535 1.00 73.00 208 SER A CA 1
ATOM 1622 C C . SER A 1 208 ? 7.799 -12.681 21.996 1.00 73.00 208 SER A C 1
ATOM 1624 O O . SER A 1 208 ? 8.909 -13.150 22.250 1.00 73.00 208 SER A O 1
ATOM 1626 N N . GLU A 1 209 ? 6.928 -12.341 22.949 1.00 74.00 209 GLU A N 1
ATOM 1627 C CA . GLU A 1 209 ? 7.180 -12.396 24.395 1.00 74.00 209 GLU A CA 1
ATOM 1628 C C . GLU A 1 209 ? 6.596 -13.637 25.094 1.00 74.00 209 GLU A C 1
ATOM 1630 O O . GLU A 1 209 ? 6.886 -13.867 26.271 1.00 74.00 209 GLU A O 1
ATOM 1635 N N . SER A 1 210 ? 5.793 -14.435 24.382 1.00 55.56 210 SER A N 1
ATOM 1636 C CA . SER A 1 210 ? 5.168 -15.683 24.856 1.00 55.56 210 SER A CA 1
ATOM 1637 C C . SER A 1 210 ? 5.928 -16.929 24.418 1.00 55.56 210 SER A C 1
ATOM 1639 O O . SER A 1 210 ? 6.116 -17.830 25.266 1.00 55.56 210 SER A O 1
#